Protein AF-A0A9W7ZFC6-F1 (afdb_monomer)

Solvent-accessible surface area (backbone atoms only — not comparable to full-atom values): 12598 Å² total; per-residue (Å²): 132,84,78,80,82,82,65,92,49,64,47,70,58,47,46,54,58,57,51,70,42,88,86,46,75,93,73,66,83,62,53,39,54,51,48,34,51,50,50,53,54,48,54,50,51,57,52,53,50,25,48,50,40,19,51,68,42,72,41,94,59,88,50,72,46,32,45,43,53,42,36,72,71,35,77,93,37,50,93,45,44,84,79,43,63,85,62,73,72,84,72,72,85,51,62,70,67,62,33,52,55,56,44,54,52,52,54,63,62,59,73,69,72,69,82,84,82,84,86,80,83,88,79,88,84,90,82,90,80,83,77,95,82,76,89,82,86,80,81,88,80,85,80,79,88,78,88,82,88,80,84,75,89,79,61,86,87,70,79,80,84,84,83,88,89,82,92,81,86,90,81,88,80,85,87,84,81,85,90,79,89,133

Structure (mmCIF, N/CA/C/O backbone):
data_AF-A0A9W7ZFC6-F1
#
_entry.id   AF-A0A9W7ZFC6-F1
#
loop_
_atom_site.group_PDB
_atom_site.id
_atom_site.type_symbol
_atom_site.label_atom_id
_atom_site.label_alt_id
_atom_site.label_comp_id
_atom_site.label_asym_id
_atom_site.label_entity_id
_atom_site.label_seq_id
_atom_site.pdbx_PDB_ins_code
_atom_site.Cartn_x
_atom_site.Cartn_y
_atom_site.Cartn_z
_atom_site.occupancy
_atom_site.B_iso_or_equiv
_atom_site.auth_seq_id
_atom_site.auth_comp_id
_atom_site.auth_asym_id
_atom_site.auth_atom_id
_atom_site.pdbx_PDB_model_num
ATOM 1 N N . MET A 1 1 ? -31.202 -8.983 12.700 1.00 50.97 1 MET A N 1
ATOM 2 C CA . MET A 1 1 ? -29.794 -8.777 13.117 1.00 50.97 1 MET A CA 1
ATOM 3 C C . MET A 1 1 ? -28.959 -8.418 11.901 1.00 50.97 1 MET A C 1
ATOM 5 O O . MET A 1 1 ? -28.931 -9.200 10.958 1.00 50.97 1 MET A O 1
ATOM 9 N N . ARG A 1 2 ? -28.321 -7.241 11.887 1.00 63.50 2 ARG A N 1
ATOM 10 C CA . ARG A 1 2 ? -27.344 -6.896 10.841 1.00 63.50 2 ARG A CA 1
ATOM 11 C C . ARG A 1 2 ? -26.108 -7.779 11.054 1.00 63.50 2 ARG A C 1
ATOM 13 O O . ARG A 1 2 ? -25.651 -7.913 12.188 1.00 63.50 2 ARG A O 1
ATOM 20 N N . LYS A 1 3 ? -25.627 -8.453 10.007 1.00 68.75 3 LYS A N 1
ATOM 21 C CA . LYS A 1 3 ? -24.399 -9.258 10.092 1.00 68.75 3 LYS A CA 1
ATOM 22 C C . LYS A 1 3 ? -23.233 -8.296 10.336 1.00 68.75 3 LYS A C 1
ATOM 24 O O . LYS A 1 3 ? -23.159 -7.277 9.665 1.00 68.75 3 LYS A O 1
ATOM 29 N N . LYS A 1 4 ? -22.359 -8.598 11.303 1.00 70.19 4 LYS A N 1
ATOM 30 C CA . LYS A 1 4 ? -21.095 -7.864 11.467 1.00 70.19 4 LYS A CA 1
ATOM 31 C C . LYS A 1 4 ? -20.295 -8.033 10.175 1.00 70.19 4 LYS A C 1
ATOM 33 O O . LYS A 1 4 ? -20.027 -9.172 9.782 1.00 70.19 4 LYS A O 1
ATOM 38 N N . ASP A 1 5 ? -19.960 -6.924 9.527 1.00 69.69 5 ASP A N 1
ATOM 39 C CA . ASP A 1 5 ? -19.158 -6.938 8.310 1.00 69.69 5 ASP A CA 1
ATOM 40 C C . ASP A 1 5 ? -17.790 -7.544 8.620 1.00 69.69 5 ASP A C 1
ATOM 42 O O . ASP A 1 5 ? -17.069 -7.102 9.517 1.00 69.69 5 ASP A O 1
ATOM 46 N N . LYS A 1 6 ? -17.458 -8.628 7.916 1.00 81.62 6 LYS A N 1
ATOM 47 C CA . LYS A 1 6 ? -16.171 -9.301 8.073 1.00 81.62 6 LYS A CA 1
ATOM 48 C C . LYS A 1 6 ? -15.134 -8.545 7.253 1.00 81.62 6 LYS A C 1
ATOM 50 O O . LYS A 1 6 ? -15.184 -8.565 6.026 1.00 81.62 6 LYS A O 1
ATOM 55 N N . THR A 1 7 ? -14.192 -7.903 7.930 1.00 90.50 7 THR A N 1
ATOM 56 C CA . THR A 1 7 ? -13.041 -7.257 7.296 1.00 90.50 7 THR A CA 1
ATOM 57 C C . THR A 1 7 ? -11.976 -8.286 6.916 1.00 90.50 7 THR A C 1
ATOM 59 O O . THR A 1 7 ? -11.842 -9.326 7.563 1.00 90.50 7 THR A O 1
ATOM 62 N N . LYS A 1 8 ? -11.202 -8.009 5.857 1.00 92.62 8 LYS A N 1
ATOM 63 C CA . LYS A 1 8 ? -10.085 -8.869 5.422 1.00 92.62 8 LYS A CA 1
ATOM 64 C C . LYS A 1 8 ? -8.896 -8.805 6.379 1.00 92.62 8 LYS A C 1
ATOM 66 O O . LYS A 1 8 ? -8.200 -9.801 6.556 1.00 92.62 8 LYS A O 1
ATOM 71 N N . PHE A 1 9 ? -8.698 -7.653 7.017 1.00 94.12 9 PHE A N 1
ATOM 72 C CA . PHE A 1 9 ? -7.631 -7.427 7.982 1.00 94.12 9 PHE A CA 1
ATOM 73 C C . PHE A 1 9 ? -8.189 -7.360 9.413 1.00 94.12 9 PHE A C 1
ATOM 75 O O . PHE A 1 9 ? -9.299 -6.851 9.618 1.00 94.12 9 PHE A O 1
ATOM 82 N N . PRO A 1 10 ? -7.444 -7.841 10.429 1.00 95.19 10 PRO A N 1
ATOM 83 C CA . PRO A 1 10 ? -7.875 -7.759 11.821 1.00 95.19 10 PRO A CA 1
ATOM 84 C C . PRO A 1 10 ? -7.976 -6.307 12.307 1.00 95.19 10 PRO A C 1
ATOM 86 O O . PRO A 1 10 ? -6.968 -5.614 12.452 1.00 95.19 10 PRO A O 1
ATOM 89 N N . VAL A 1 11 ? -9.192 -5.876 12.648 1.00 94.38 11 VAL A N 1
ATOM 90 C CA . VAL A 1 11 ? -9.503 -4.517 13.138 1.00 94.38 11 VAL A CA 1
ATOM 91 C C . VAL A 1 11 ? -8.617 -4.124 14.328 1.00 94.38 11 VAL A C 1
ATOM 93 O O . VAL A 1 11 ? -8.079 -3.019 14.376 1.00 94.38 11 VAL A O 1
ATOM 96 N N . ALA A 1 12 ? -8.385 -5.052 15.262 1.00 95.50 12 ALA A N 1
ATOM 97 C CA . ALA A 1 12 ? -7.534 -4.813 16.427 1.00 95.50 12 ALA A CA 1
ATOM 98 C C . ALA A 1 12 ? -6.066 -4.532 16.060 1.00 95.50 12 ALA A C 1
ATOM 100 O O . ALA A 1 12 ? -5.401 -3.758 16.746 1.00 95.50 12 ALA A O 1
ATOM 101 N N . ARG A 1 13 ? -5.544 -5.138 14.983 1.00 97.56 13 ARG A N 1
ATOM 102 C CA . ARG A 1 13 ? -4.168 -4.890 14.530 1.00 97.56 13 ARG A CA 1
ATOM 103 C C . ARG A 1 13 ? -4.047 -3.519 13.875 1.00 97.56 13 ARG A C 1
ATOM 105 O O . ARG A 1 13 ? -3.086 -2.821 14.176 1.00 97.56 13 ARG A O 1
ATOM 112 N N . ILE A 1 14 ? -5.036 -3.130 13.067 1.00 97.12 14 ILE A N 1
ATOM 113 C CA . ILE A 1 14 ? -5.116 -1.790 12.467 1.00 97.12 14 ILE A CA 1
ATOM 114 C C . ILE A 1 14 ? -5.142 -0.737 13.573 1.00 97.12 14 ILE A C 1
ATOM 116 O O . ILE A 1 14 ? -4.283 0.136 13.597 1.00 97.12 14 ILE A O 1
ATOM 120 N N . LYS A 1 15 ? -6.046 -0.883 14.551 1.00 96.62 15 LYS A N 1
ATOM 121 C CA . LYS A 1 15 ? -6.135 0.030 15.698 1.00 96.62 15 LYS A CA 1
ATOM 122 C C . LYS A 1 15 ? -4.799 0.169 16.438 1.00 96.62 15 LYS A C 1
ATOM 124 O O . LYS A 1 15 ? -4.405 1.281 16.758 1.00 96.62 15 LYS A O 1
ATOM 129 N N . LYS A 1 16 ? -4.089 -0.941 16.681 1.00 97.00 16 LYS A N 1
ATOM 130 C CA . LYS A 1 16 ? -2.770 -0.915 17.338 1.00 97.00 16 LYS A CA 1
ATOM 131 C C . LYS A 1 16 ? -1.726 -0.130 16.546 1.00 97.00 16 LYS A C 1
ATOM 133 O O . LYS A 1 16 ? -0.947 0.567 17.169 1.00 97.00 16 LYS A O 1
ATOM 138 N N . ILE A 1 17 ? -1.696 -0.266 15.218 1.00 97.50 17 ILE A N 1
ATOM 139 C CA . ILE A 1 17 ? -0.759 0.480 14.362 1.00 97.50 17 ILE A CA 1
ATOM 140 C C . ILE A 1 17 ? -1.132 1.964 14.339 1.00 97.50 17 ILE A C 1
ATOM 142 O O . ILE A 1 17 ? -0.257 2.801 14.496 1.00 97.50 17 ILE A O 1
ATOM 146 N N . MET A 1 18 ? -2.423 2.291 14.228 1.00 97.06 18 MET A N 1
ATOM 147 C CA . MET A 1 18 ? -2.890 3.681 14.282 1.00 97.06 18 MET A CA 1
ATOM 148 C C . MET A 1 18 ? -2.494 4.377 15.590 1.00 97.06 18 MET A C 1
ATOM 150 O O . MET A 1 18 ? -2.105 5.530 15.565 1.00 97.06 18 MET A O 1
ATOM 154 N N . GLN A 1 19 ? -2.579 3.676 16.723 1.00 96.25 19 GLN A N 1
ATOM 155 C CA . GLN A 1 19 ? -2.212 4.206 18.043 1.00 96.25 19 GLN A CA 1
ATOM 156 C C . GLN A 1 19 ? -0.708 4.113 18.356 1.00 96.25 19 GLN A C 1
ATOM 158 O O . GLN A 1 19 ? -0.316 4.354 19.494 1.00 96.25 19 GLN A O 1
ATOM 163 N N . MET A 1 20 ? 0.136 3.715 17.393 1.00 96.56 20 MET A N 1
ATOM 164 C CA . MET A 1 20 ? 1.585 3.930 17.521 1.00 96.56 20 MET A CA 1
ATOM 165 C C . MET A 1 20 ? 1.939 5.413 17.386 1.00 96.56 20 MET A C 1
ATOM 167 O O . MET A 1 20 ? 3.003 5.817 17.839 1.00 96.56 20 MET A O 1
ATOM 171 N N . ASP A 1 21 ? 1.056 6.190 16.765 1.00 96.50 21 ASP A N 1
ATOM 172 C CA . ASP A 1 21 ? 1.126 7.640 16.725 1.00 96.50 21 ASP A CA 1
ATOM 173 C C . ASP A 1 21 ? 0.568 8.222 18.036 1.00 96.50 21 ASP A C 1
ATOM 175 O O . ASP A 1 21 ? -0.572 7.940 18.420 1.00 96.50 21 ASP A O 1
ATOM 179 N N . GLU A 1 22 ? 1.392 9.011 18.732 1.00 95.94 22 GLU A N 1
ATOM 180 C CA . GLU A 1 22 ? 1.067 9.608 20.032 1.00 95.94 22 GLU A CA 1
ATOM 181 C C . GLU A 1 22 ? -0.084 10.618 19.942 1.00 95.94 22 GLU A C 1
ATOM 183 O O . GLU A 1 22 ? -0.816 10.812 20.916 1.00 95.94 22 GLU A O 1
ATOM 188 N N . GLU A 1 23 ? -0.299 11.220 18.770 1.00 95.12 23 GLU A N 1
ATOM 189 C CA . GLU A 1 23 ? -1.379 12.181 18.546 1.00 95.12 23 GLU A CA 1
ATOM 190 C C . GLU A 1 23 ? -2.744 11.489 18.358 1.00 95.12 23 GLU A C 1
ATOM 192 O O . GLU A 1 23 ? -3.805 12.120 18.430 1.00 95.12 23 GLU A O 1
ATOM 197 N N . VAL A 1 24 ? -2.756 10.163 18.175 1.00 93.31 24 VAL A N 1
ATOM 198 C CA . VAL A 1 24 ? -3.972 9.383 17.926 1.00 93.31 24 VAL A CA 1
ATOM 199 C C . VAL A 1 24 ? -4.584 8.872 19.236 1.00 93.31 24 VAL A C 1
ATOM 201 O O . VAL A 1 24 ? -4.252 7.810 19.765 1.00 93.31 24 VAL A O 1
ATOM 204 N N . GLY A 1 25 ? -5.573 9.617 19.738 1.00 91.00 25 GLY A N 1
ATOM 205 C CA . GLY A 1 25 ? -6.344 9.279 20.939 1.00 91.00 25 GLY A CA 1
ATOM 206 C C . GLY A 1 25 ? -7.479 8.257 20.727 1.00 91.00 25 GLY A C 1
ATOM 207 O O . GLY A 1 25 ? -7.315 7.163 20.177 1.00 91.00 25 GLY A O 1
ATOM 208 N N . LYS A 1 26 ? -8.678 8.584 21.229 1.00 93.56 26 LYS A N 1
ATOM 209 C CA . LYS A 1 26 ? -9.882 7.756 21.038 1.00 93.56 26 LYS A CA 1
ATOM 210 C C . LYS A 1 26 ? -10.406 7.934 19.612 1.00 93.56 26 LYS A C 1
ATOM 212 O O . LYS A 1 26 ? -10.502 9.051 19.123 1.00 93.56 26 LYS A O 1
ATOM 217 N N . MET A 1 27 ? -10.806 6.837 18.976 1.00 94.00 27 MET A N 1
ATOM 218 C CA . MET A 1 27 ? -11.324 6.832 17.604 1.00 94.00 27 MET A CA 1
ATOM 219 C C . 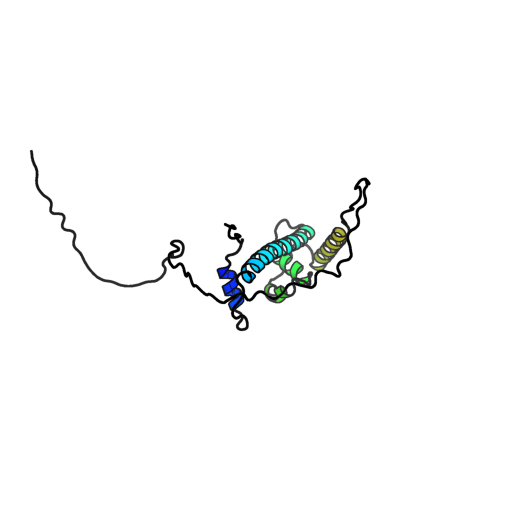MET A 1 27 ? -12.680 6.132 17.517 1.00 94.00 27 MET A C 1
ATOM 221 O O . MET A 1 27 ? -13.011 5.284 18.352 1.00 94.00 27 MET A O 1
ATOM 225 N N . ALA A 1 28 ? -13.454 6.473 16.486 1.00 95.56 28 ALA A N 1
ATOM 226 C CA . ALA A 1 28 ? -14.717 5.812 16.192 1.00 95.56 28 ALA A CA 1
ATOM 227 C C . ALA A 1 28 ? -14.491 4.344 15.794 1.00 95.56 28 ALA A C 1
ATOM 229 O O . ALA A 1 28 ? -13.512 4.001 15.133 1.00 95.56 28 ALA A O 1
ATOM 230 N N . GLN A 1 29 ? -15.435 3.467 16.147 1.00 91.50 29 GLN A N 1
ATOM 231 C CA . GLN A 1 29 ? -15.341 2.031 15.835 1.00 91.50 29 GLN A CA 1
ATOM 232 C C . GLN A 1 29 ? -15.363 1.743 14.326 1.00 91.50 29 GLN A C 1
ATOM 234 O O . GLN A 1 29 ? -14.819 0.736 13.880 1.00 91.50 29 GLN A O 1
ATOM 239 N N . ALA A 1 30 ? -15.966 2.634 13.533 1.00 94.38 30 ALA A N 1
ATOM 240 C CA . ALA A 1 30 ? -16.011 2.511 12.079 1.00 94.38 30 ALA A CA 1
ATOM 241 C C . ALA A 1 30 ? -14.651 2.786 11.410 1.00 94.38 30 ALA A C 1
ATOM 243 O O . ALA A 1 30 ? -14.375 2.235 10.347 1.00 94.38 30 ALA A O 1
ATOM 244 N N . THR A 1 31 ? -13.781 3.596 12.023 1.00 96.00 31 THR A N 1
ATOM 245 C CA . THR A 1 31 ? -12.540 4.063 11.385 1.00 96.00 31 THR A CA 1
ATOM 246 C C . THR A 1 31 ? -11.596 2.914 11.007 1.00 96.00 31 THR A C 1
ATOM 248 O O . THR A 1 31 ? -11.215 2.832 9.838 1.00 96.00 31 THR A O 1
ATOM 251 N N . PRO A 1 32 ? -11.268 1.952 11.895 1.00 95.19 32 PRO A N 1
ATOM 252 C CA . PRO A 1 32 ? -10.367 0.862 11.519 1.00 95.19 32 PRO A CA 1
ATOM 253 C C . PRO A 1 32 ? -11.008 -0.127 10.527 1.00 95.19 32 PRO A C 1
ATOM 255 O O . PRO A 1 32 ? -10.299 -0.792 9.774 1.00 95.19 32 PRO A O 1
ATOM 258 N N . VAL A 1 33 ? -12.344 -0.213 10.492 1.00 94.94 33 VAL A N 1
ATOM 259 C CA . VAL A 1 33 ? -13.086 -1.024 9.510 1.00 94.94 33 VAL A CA 1
ATOM 260 C C . VAL A 1 33 ? -12.951 -0.425 8.109 1.00 94.94 33 VAL A C 1
ATOM 262 O O . VAL A 1 33 ? -12.650 -1.154 7.165 1.00 94.94 33 VAL A O 1
ATOM 265 N N . LEU A 1 34 ? -13.100 0.897 7.977 1.00 95.81 34 LEU A N 1
ATOM 266 C CA . LEU A 1 34 ? -12.909 1.601 6.706 1.00 95.81 34 LEU A CA 1
ATOM 267 C C . LEU A 1 34 ? -11.466 1.490 6.214 1.00 95.81 34 LEU A C 1
ATOM 269 O O . LEU A 1 34 ? -11.248 1.139 5.058 1.00 95.81 34 LEU A O 1
ATOM 273 N N . ILE A 1 35 ? -10.487 1.674 7.103 1.00 96.38 35 ILE A N 1
ATOM 274 C CA . ILE A 1 35 ? -9.069 1.503 6.761 1.00 96.38 35 ILE A CA 1
ATOM 275 C C . ILE A 1 35 ? -8.798 0.082 6.262 1.00 96.38 35 ILE A C 1
ATOM 277 O O . ILE A 1 35 ? -8.074 -0.088 5.286 1.00 96.38 35 ILE A O 1
ATOM 281 N N . SER A 1 36 ? -9.423 -0.947 6.849 1.00 96.56 36 SER A N 1
ATOM 282 C CA . SER A 1 36 ? -9.296 -2.310 6.319 1.00 96.56 36 SER A CA 1
ATOM 283 C C . SER A 1 36 ? -9.755 -2.417 4.867 1.00 96.56 36 SER A C 1
ATOM 285 O O . SER A 1 36 ? -9.189 -3.229 4.134 1.00 96.56 36 SER A O 1
ATOM 287 N N . LYS A 1 37 ? -10.794 -1.681 4.460 1.00 95.50 37 LYS A N 1
ATOM 288 C CA . LYS A 1 37 ? -11.271 -1.712 3.077 1.00 95.50 37 LYS A CA 1
ATOM 289 C C . LYS A 1 37 ? -10.350 -0.914 2.159 1.00 95.50 37 LYS A C 1
ATOM 291 O O . LYS A 1 37 ? -10.026 -1.394 1.078 1.00 95.50 37 LYS A O 1
ATOM 296 N N . SER A 1 38 ? -9.875 0.244 2.609 1.00 96.25 38 SER A N 1
ATOM 297 C CA . SER A 1 38 ? -8.892 1.040 1.871 1.00 96.25 38 SER A CA 1
ATOM 298 C C . SER A 1 38 ? -7.597 0.266 1.638 1.00 96.25 38 SER A C 1
ATOM 300 O O . SER A 1 38 ? -7.074 0.299 0.534 1.00 96.25 38 SER A O 1
ATOM 302 N N . LEU A 1 39 ? -7.118 -0.497 2.627 1.00 97.06 39 LEU A N 1
ATOM 303 C CA . LEU A 1 39 ? -5.933 -1.350 2.482 1.00 97.06 39 LEU A CA 1
ATOM 304 C C . LEU A 1 39 ? -6.118 -2.450 1.432 1.00 97.06 39 LEU A C 1
ATOM 306 O O . LEU A 1 39 ? -5.166 -2.784 0.737 1.00 97.06 39 LEU A O 1
ATOM 310 N N . GLU A 1 40 ? -7.324 -3.005 1.294 1.00 94.81 40 GLU A N 1
ATOM 311 C CA . GLU A 1 40 ? -7.618 -3.992 0.248 1.00 94.81 40 GLU A CA 1
ATOM 312 C C . GLU A 1 40 ? -7.488 -3.365 -1.145 1.00 94.81 40 GLU A C 1
ATOM 314 O O . GLU A 1 40 ? -6.790 -3.911 -1.996 1.00 94.81 40 GLU A O 1
ATOM 319 N N . LEU A 1 41 ? -8.104 -2.196 -1.347 1.00 96.06 41 LEU A N 1
ATOM 320 C CA . LEU A 1 41 ? -8.034 -1.468 -2.617 1.00 96.06 41 LEU A CA 1
ATOM 321 C C . LEU A 1 41 ? -6.612 -0.969 -2.906 1.00 96.06 41 LEU A C 1
ATOM 323 O O . LEU A 1 41 ? -6.145 -1.054 -4.037 1.00 96.06 41 LEU A O 1
ATOM 327 N N . PHE A 1 42 ? -5.903 -0.507 -1.877 1.00 96.56 42 PHE A N 1
ATOM 328 C CA . PHE A 1 42 ? -4.521 -0.058 -1.987 1.00 96.56 42 PHE A CA 1
ATOM 329 C C . PHE A 1 42 ? -3.586 -1.197 -2.408 1.00 96.56 42 PHE A C 1
ATOM 331 O O . PHE A 1 42 ? -2.823 -1.033 -3.356 1.00 96.56 42 PHE A O 1
ATOM 338 N N . MET A 1 43 ? -3.673 -2.365 -1.754 1.00 96.69 43 MET A N 1
ATOM 339 C CA . MET A 1 43 ? -2.859 -3.527 -2.125 1.00 96.69 43 MET A CA 1
ATOM 340 C C . MET A 1 43 ? -3.152 -4.000 -3.549 1.00 96.69 43 MET A C 1
ATOM 342 O O . MET A 1 43 ? -2.223 -4.388 -4.246 1.00 96.69 43 MET A O 1
ATOM 346 N N . GLN A 1 44 ? -4.413 -3.962 -3.989 1.00 95.88 44 GLN A N 1
ATOM 347 C CA . GLN A 1 44 ? -4.765 -4.274 -5.377 1.00 95.88 44 GLN A CA 1
ATOM 348 C C . GLN A 1 44 ? -4.103 -3.291 -6.347 1.00 95.88 44 GLN A C 1
ATOM 350 O O . GLN A 1 44 ? -3.346 -3.723 -7.209 1.00 95.88 44 GLN A O 1
ATOM 355 N N . SER A 1 45 ? -4.301 -1.985 -6.139 1.00 95.69 45 SER A N 1
ATOM 356 C CA . SER A 1 45 ? -3.755 -0.933 -7.005 1.00 95.69 45 SER A CA 1
ATOM 357 C C . SER A 1 45 ? -2.238 -1.032 -7.157 1.00 95.69 45 SER A C 1
ATOM 359 O O . SER A 1 45 ? -1.745 -1.114 -8.278 1.00 95.69 45 SER A O 1
ATOM 361 N N . ILE A 1 46 ? -1.495 -1.085 -6.046 1.00 95.44 46 ILE A N 1
ATOM 362 C CA . ILE A 1 46 ? -0.029 -1.079 -6.120 1.00 95.44 46 ILE A CA 1
ATOM 363 C C . ILE A 1 46 ? 0.510 -2.361 -6.760 1.00 95.44 46 ILE A C 1
ATOM 365 O O . ILE A 1 46 ? 1.473 -2.317 -7.519 1.00 95.44 46 ILE A O 1
ATOM 369 N N . ILE A 1 47 ? -0.108 -3.518 -6.501 1.00 95.38 47 ILE A N 1
ATOM 370 C CA . ILE A 1 47 ? 0.320 -4.778 -7.118 1.00 95.38 47 ILE A CA 1
ATOM 371 C C . ILE A 1 47 ? 0.034 -4.760 -8.620 1.00 95.38 47 ILE A C 1
ATOM 373 O O . ILE A 1 47 ? 0.883 -5.209 -9.393 1.00 95.38 47 ILE A O 1
ATOM 377 N N . ASP A 1 48 ? -1.121 -4.243 -9.037 1.00 95.06 48 ASP A N 1
ATOM 378 C CA . ASP A 1 48 ? -1.484 -4.138 -10.448 1.00 95.06 48 ASP A CA 1
ATOM 379 C C . ASP A 1 48 ? -0.505 -3.232 -11.200 1.00 95.06 48 ASP A C 1
ATOM 381 O O . ASP A 1 48 ? 0.011 -3.634 -12.248 1.00 95.06 48 ASP A O 1
ATOM 385 N N . ASP A 1 49 ? -0.161 -2.074 -10.636 1.00 93.56 49 ASP A N 1
ATOM 386 C CA . ASP A 1 49 ? 0.797 -1.150 -11.242 1.00 93.56 49 ASP A CA 1
ATOM 387 C C . ASP A 1 49 ? 2.199 -1.762 -11.316 1.00 93.56 49 ASP A C 1
ATOM 389 O O . ASP A 1 49 ? 2.797 -1.826 -12.392 1.00 93.56 49 ASP A O 1
ATOM 393 N N . VAL A 1 50 ? 2.697 -2.365 -10.234 1.00 93.62 50 VAL A N 1
ATOM 394 C CA . VAL A 1 50 ? 3.989 -3.074 -10.249 1.00 93.62 50 VAL A CA 1
ATOM 395 C C . VAL A 1 50 ? 4.000 -4.215 -11.273 1.00 93.62 50 VAL A C 1
ATOM 397 O O . VAL A 1 50 ? 5.009 -4.448 -11.947 1.00 93.62 50 VAL A O 1
ATOM 400 N N . CYS A 1 51 ? 2.875 -4.911 -11.455 1.00 93.44 51 CYS A N 1
ATOM 401 C CA . CYS A 1 51 ? 2.736 -5.920 -12.499 1.00 93.44 51 CYS A CA 1
ATOM 402 C C . CYS A 1 51 ? 2.806 -5.315 -13.909 1.00 93.44 51 CYS A C 1
ATOM 404 O O . CYS A 1 51 ? 3.385 -5.951 -14.793 1.00 93.44 51 CYS A O 1
ATOM 406 N N . LYS A 1 52 ? 2.264 -4.110 -14.148 1.00 91.81 52 LYS A N 1
ATOM 407 C CA . LYS A 1 52 ? 2.445 -3.394 -15.427 1.00 91.81 52 LYS A CA 1
ATOM 408 C C . LYS A 1 52 ? 3.930 -3.129 -15.683 1.00 91.81 52 LYS A C 1
ATOM 410 O O . LYS A 1 52 ? 4.419 -3.482 -16.756 1.00 91.81 52 LYS A O 1
ATOM 415 N N . HIS A 1 53 ? 4.660 -2.619 -14.686 1.00 89.56 53 HIS A N 1
ATOM 416 C CA . HIS A 1 53 ? 6.108 -2.391 -14.794 1.00 89.56 53 HIS A CA 1
ATOM 417 C C . HIS A 1 53 ? 6.871 -3.683 -15.126 1.00 89.56 53 HIS A C 1
ATOM 419 O O . HIS A 1 53 ? 7.696 -3.691 -16.040 1.00 89.56 53 HIS A O 1
ATOM 425 N N . ALA A 1 54 ? 6.556 -4.798 -14.458 1.00 90.25 54 ALA A N 1
ATOM 426 C CA . ALA A 1 54 ? 7.183 -6.092 -14.738 1.00 90.25 54 ALA A CA 1
ATOM 427 C C . ALA A 1 54 ? 6.913 -6.582 -16.174 1.00 90.25 54 ALA A C 1
ATOM 429 O O . ALA A 1 54 ? 7.827 -7.016 -16.878 1.00 90.25 54 ALA A O 1
ATOM 430 N N . ARG A 1 55 ? 5.661 -6.467 -16.643 1.00 89.31 55 ARG A N 1
ATOM 431 C CA . ARG A 1 55 ? 5.248 -6.882 -17.997 1.00 89.31 55 ARG A CA 1
ATOM 432 C C . ARG A 1 55 ? 5.952 -6.077 -19.085 1.00 89.31 55 ARG A C 1
ATOM 434 O O . ARG A 1 55 ? 6.373 -6.652 -20.087 1.00 89.31 55 ARG A O 1
ATOM 441 N N . VAL A 1 56 ? 6.094 -4.770 -18.881 1.00 87.12 56 VAL A N 1
ATOM 442 C CA . VAL A 1 56 ? 6.775 -3.856 -19.808 1.00 87.12 56 VAL A CA 1
ATOM 443 C C . VAL A 1 56 ? 8.264 -4.177 -19.941 1.00 87.12 56 VAL A C 1
ATOM 445 O O . VAL A 1 56 ? 8.807 -4.078 -21.041 1.00 87.12 56 VAL A O 1
ATOM 448 N N . CYS A 1 57 ? 8.907 -4.614 -18.856 1.00 82.75 57 CYS A N 1
ATOM 449 C CA . CYS A 1 57 ? 10.286 -5.100 -18.884 1.00 82.75 57 CYS A CA 1
ATOM 450 C C . CYS A 1 57 ? 10.386 -6.580 -19.336 1.00 82.75 57 CYS A C 1
ATOM 452 O O . CYS A 1 57 ? 11.424 -7.211 -19.168 1.00 82.75 57 CYS A O 1
ATOM 454 N N . ASN A 1 58 ? 9.313 -7.156 -19.903 1.00 84.75 58 ASN A N 1
ATOM 455 C CA . ASN A 1 58 ? 9.225 -8.549 -20.361 1.00 84.75 58 ASN A CA 1
ATOM 456 C C . ASN A 1 58 ? 9.512 -9.605 -19.274 1.00 84.75 58 ASN A C 1
ATOM 458 O O . ASN A 1 58 ? 9.801 -10.765 -19.589 1.00 84.75 58 ASN A O 1
ATOM 462 N N . SER A 1 59 ? 9.370 -9.240 -18.000 1.00 85.50 59 SER A N 1
ATOM 463 C CA . SER A 1 59 ? 9.587 -10.145 -16.880 1.00 85.50 59 SER A CA 1
ATOM 464 C C . SER A 1 59 ? 8.315 -10.918 -16.538 1.00 85.50 59 SER A C 1
ATOM 466 O O . SER A 1 59 ? 7.204 -10.387 -16.506 1.00 85.50 59 SER A O 1
ATOM 468 N N . ARG A 1 60 ? 8.470 -12.219 -16.269 1.00 87.06 60 ARG A N 1
ATOM 469 C CA . ARG A 1 60 ? 7.379 -13.091 -15.789 1.00 87.06 60 ARG A CA 1
ATOM 470 C C . ARG A 1 60 ? 7.270 -13.104 -14.264 1.00 87.06 60 ARG A C 1
ATOM 472 O O . ARG A 1 60 ? 6.363 -13.741 -13.733 1.00 87.06 60 ARG A O 1
ATOM 479 N N . LYS A 1 61 ? 8.218 -12.476 -13.563 1.00 89.88 61 LYS A N 1
ATOM 480 C CA . LYS A 1 61 ? 8.309 -12.463 -12.102 1.00 89.88 61 LYS A CA 1
ATOM 481 C C . LYS A 1 61 ? 8.340 -11.023 -11.618 1.00 89.88 61 LYS A C 1
ATOM 483 O O . LYS A 1 61 ? 9.088 -10.213 -12.144 1.00 89.88 61 LYS A O 1
ATOM 488 N N . VAL A 1 62 ? 7.564 -10.726 -10.582 1.00 91.00 62 VAL A N 1
ATOM 489 C CA . VAL A 1 62 ? 7.672 -9.437 -9.900 1.00 91.00 62 VAL A CA 1
ATOM 490 C C . VAL A 1 62 ? 8.905 -9.462 -8.998 1.00 91.00 62 VAL A C 1
ATOM 492 O O . VAL A 1 62 ? 9.038 -10.349 -8.155 1.00 91.00 62 VAL A O 1
ATOM 495 N N . THR A 1 63 ? 9.803 -8.504 -9.198 1.00 90.69 63 THR A N 1
ATOM 496 C CA . THR A 1 63 ? 11.028 -8.297 -8.419 1.00 90.69 63 THR A CA 1
ATOM 497 C C . THR A 1 63 ? 10.950 -6.975 -7.654 1.00 90.69 63 THR A C 1
ATOM 499 O O . THR A 1 63 ? 10.118 -6.110 -7.945 1.00 90.69 63 THR A O 1
ATOM 502 N N . THR A 1 64 ? 11.830 -6.803 -6.670 1.00 90.75 64 THR A N 1
ATOM 503 C CA . THR A 1 64 ? 11.973 -5.564 -5.887 1.00 90.75 64 THR A CA 1
ATOM 504 C C . THR A 1 64 ? 12.334 -4.362 -6.759 1.00 90.75 64 THR A C 1
ATOM 506 O O . THR A 1 64 ? 11.861 -3.260 -6.490 1.00 90.75 64 THR A O 1
ATOM 509 N N . THR A 1 65 ? 13.079 -4.576 -7.847 1.00 90.00 65 THR A N 1
ATOM 510 C CA . THR A 1 65 ? 13.370 -3.551 -8.858 1.00 90.00 65 THR A CA 1
ATOM 511 C C . THR A 1 65 ? 12.094 -2.950 -9.456 1.00 90.00 65 THR A C 1
ATOM 513 O O . THR A 1 65 ? 11.976 -1.730 -9.555 1.00 90.00 65 THR A O 1
ATOM 516 N N . HIS A 1 66 ? 11.118 -3.776 -9.854 1.00 90.94 66 HIS A N 1
ATOM 517 C CA . HIS A 1 66 ? 9.872 -3.269 -10.446 1.00 90.94 66 HIS A CA 1
ATOM 518 C C . HIS A 1 66 ? 9.050 -2.464 -9.440 1.00 90.94 66 HIS A C 1
ATOM 520 O O . HIS A 1 66 ? 8.463 -1.448 -9.805 1.00 90.94 66 HIS A O 1
ATOM 526 N N . LEU A 1 67 ? 9.046 -2.897 -8.176 1.00 92.25 67 LEU A N 1
ATOM 527 C CA . LEU A 1 67 ? 8.386 -2.184 -7.088 1.00 92.25 67 LEU A CA 1
ATOM 528 C C . LEU A 1 67 ? 9.005 -0.800 -6.866 1.00 92.25 67 LEU A C 1
ATOM 530 O O . LEU A 1 67 ? 8.276 0.186 -6.822 1.00 92.25 67 LEU A O 1
ATOM 534 N N . LYS A 1 68 ? 10.339 -0.724 -6.783 1.00 92.12 68 LYS A N 1
ATOM 535 C CA . LYS A 1 68 ? 11.057 0.543 -6.600 1.00 92.12 68 LYS A CA 1
ATOM 536 C C . LYS A 1 68 ? 10.751 1.530 -7.728 1.00 92.12 68 LYS A C 1
ATOM 538 O O . LYS A 1 68 ? 10.334 2.648 -7.455 1.00 92.12 68 LYS A O 1
ATOM 543 N N . ARG A 1 69 ? 10.838 1.084 -8.986 1.00 90.00 69 ARG A N 1
ATOM 544 C CA . ARG A 1 69 ? 10.530 1.928 -10.155 1.00 90.00 69 ARG A CA 1
ATOM 545 C C . ARG A 1 69 ? 9.085 2.428 -10.159 1.00 90.00 69 ARG A C 1
ATOM 547 O O . ARG A 1 69 ? 8.858 3.578 -10.503 1.00 90.00 69 ARG A O 1
ATOM 554 N N . CYS A 1 70 ? 8.133 1.579 -9.772 1.00 92.38 70 CYS A N 1
ATOM 555 C CA . CYS A 1 70 ? 6.720 1.949 -9.683 1.00 92.38 70 CYS A CA 1
ATOM 556 C C . CYS A 1 70 ? 6.470 3.037 -8.627 1.00 92.38 70 CYS A C 1
ATOM 558 O O . CYS A 1 70 ? 5.755 4.003 -8.876 1.00 92.38 70 CYS A O 1
ATOM 560 N N . ILE A 1 71 ? 7.101 2.910 -7.457 1.00 93.50 71 ILE A N 1
ATOM 561 C CA . ILE A 1 71 ? 6.997 3.904 -6.380 1.00 93.50 71 ILE A CA 1
ATOM 562 C C . ILE A 1 71 ? 7.670 5.224 -6.775 1.00 93.50 71 ILE A C 1
ATOM 564 O O . ILE A 1 71 ? 7.175 6.298 -6.448 1.00 93.50 71 ILE A O 1
ATOM 568 N N . GLU A 1 72 ? 8.789 5.169 -7.496 1.00 90.69 72 GLU A N 1
ATOM 569 C CA . GLU A 1 72 ? 9.485 6.367 -7.969 1.00 90.69 72 GLU A CA 1
ATOM 570 C C . GLU A 1 72 ? 8.701 7.106 -9.063 1.00 90.69 72 GLU A C 1
ATOM 572 O O . GLU A 1 72 ? 8.707 8.339 -9.066 1.00 90.69 72 GLU A O 1
ATOM 577 N N . SER A 1 73 ? 8.008 6.378 -9.949 1.00 89.38 73 SER A N 1
ATOM 578 C CA . SER A 1 73 ? 7.246 6.957 -11.062 1.00 89.38 73 SER A CA 1
ATOM 579 C C . SER A 1 73 ? 5.882 7.521 -10.674 1.00 89.38 73 SER A C 1
ATOM 581 O O . SER A 1 73 ? 5.390 8.417 -11.356 1.00 89.38 73 SER A O 1
ATOM 583 N N . THR A 1 74 ? 5.254 6.997 -9.621 1.00 90.94 74 THR A N 1
ATOM 584 C CA . THR A 1 74 ? 3.865 7.323 -9.282 1.00 90.94 74 THR A CA 1
ATOM 585 C C . THR A 1 74 ? 3.794 8.215 -8.044 1.00 90.94 74 THR A C 1
ATOM 587 O O . THR A 1 74 ? 4.067 7.774 -6.930 1.00 90.94 74 THR A O 1
ATOM 590 N N . GLU A 1 75 ? 3.352 9.463 -8.217 1.00 91.81 75 GLU A N 1
ATOM 591 C CA . GLU A 1 75 ? 3.307 10.468 -7.140 1.00 91.81 75 GLU A CA 1
ATOM 592 C C . GLU A 1 75 ? 2.462 10.040 -5.929 1.00 91.81 75 GLU A C 1
ATOM 594 O O . GLU A 1 75 ? 2.806 10.341 -4.789 1.00 91.81 75 GLU A O 1
ATOM 599 N N . CYS A 1 76 ? 1.376 9.288 -6.137 1.00 92.75 76 CYS A N 1
ATOM 600 C CA . CYS A 1 76 ? 0.520 8.842 -5.034 1.00 92.75 76 CYS A CA 1
ATOM 601 C C . CYS A 1 76 ? 1.187 7.804 -4.109 1.00 92.75 76 CYS A C 1
ATOM 603 O O . CYS A 1 76 ? 0.663 7.535 -3.027 1.00 92.75 76 CYS A O 1
ATOM 605 N N . TYR A 1 77 ? 2.339 7.249 -4.501 1.00 95.50 77 TYR A N 1
ATOM 606 C CA . TYR A 1 77 ? 3.139 6.317 -3.703 1.00 95.50 77 TYR A CA 1
ATOM 607 C C . TYR A 1 77 ? 4.368 6.966 -3.055 1.00 95.50 77 TYR A C 1
ATOM 609 O O . TYR A 1 77 ? 5.168 6.255 -2.452 1.00 95.50 77 TYR A O 1
ATOM 617 N N . ASP A 1 78 ? 4.505 8.296 -3.106 1.00 94.69 78 ASP A N 1
ATOM 618 C CA . ASP A 1 78 ? 5.664 9.030 -2.568 1.00 94.69 78 ASP A CA 1
ATOM 619 C C . ASP A 1 78 ? 5.966 8.694 -1.094 1.00 94.69 78 ASP A C 1
ATOM 621 O O . ASP A 1 78 ? 7.121 8.532 -0.708 1.00 94.69 78 ASP A O 1
ATOM 625 N N . PHE A 1 79 ? 4.930 8.428 -0.292 1.00 96.00 79 PHE A N 1
ATOM 626 C CA . PHE A 1 79 ? 5.058 8.010 1.111 1.00 96.00 79 PHE A CA 1
ATOM 627 C C . PHE A 1 79 ? 5.818 6.685 1.326 1.00 96.00 79 PHE A C 1
ATOM 629 O O . PHE A 1 79 ? 6.145 6.339 2.461 1.00 96.00 79 PHE A O 1
ATOM 636 N N . LEU A 1 80 ? 6.074 5.915 0.264 1.00 95.50 80 LEU A N 1
ATOM 637 C CA . LEU A 1 80 ? 6.846 4.674 0.305 1.00 95.50 80 LEU A CA 1
ATOM 638 C C . LEU A 1 80 ? 8.303 4.840 -0.135 1.00 95.50 80 LEU A C 1
ATOM 640 O O . LEU A 1 80 ? 9.057 3.875 -0.001 1.00 95.50 80 LEU A O 1
ATOM 644 N N . ARG A 1 81 ? 8.723 6.010 -0.639 1.00 93.38 81 ARG A N 1
ATOM 645 C CA . ARG A 1 81 ? 10.078 6.206 -1.188 1.00 93.38 81 ARG 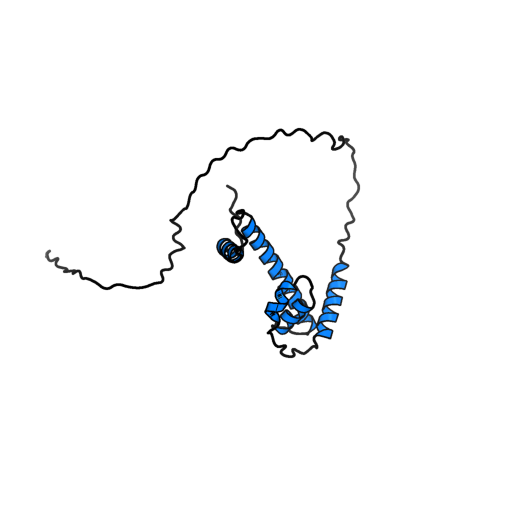A CA 1
ATOM 646 C C . ARG A 1 81 ? 11.170 5.871 -0.181 1.00 93.38 81 ARG A C 1
ATOM 648 O O . ARG A 1 81 ? 12.000 5.008 -0.458 1.00 93.38 81 ARG A O 1
ATOM 655 N N . ASP A 1 82 ? 11.065 6.407 1.030 1.00 94.31 82 ASP A N 1
ATOM 656 C CA . ASP A 1 82 ? 12.018 6.138 2.114 1.00 94.31 82 ASP A CA 1
ATOM 657 C C . ASP A 1 82 ? 12.108 4.643 2.467 1.00 94.31 82 ASP A C 1
ATOM 659 O O . ASP A 1 82 ? 13.155 4.140 2.875 1.00 94.31 82 ASP A O 1
ATOM 663 N N . THR A 1 83 ? 11.012 3.899 2.284 1.00 94.44 83 THR A N 1
ATOM 664 C CA . THR A 1 83 ? 10.979 2.454 2.554 1.00 94.44 83 THR A CA 1
ATOM 665 C C . THR A 1 83 ? 11.741 1.659 1.490 1.00 94.44 83 THR A C 1
ATOM 667 O O . THR A 1 83 ? 12.319 0.616 1.803 1.00 94.44 83 THR A O 1
ATOM 670 N N . VAL A 1 84 ? 11.764 2.128 0.238 1.00 91.94 84 VAL A N 1
ATOM 671 C CA . VAL A 1 84 ? 12.386 1.419 -0.897 1.00 91.94 84 VAL A CA 1
ATOM 672 C C . VAL A 1 84 ? 13.747 1.969 -1.321 1.00 91.94 84 VAL A C 1
ATOM 674 O O . VAL A 1 84 ? 14.431 1.325 -2.118 1.00 91.94 84 VAL A O 1
ATOM 677 N N . GLU A 1 85 ? 14.180 3.094 -0.752 1.00 90.12 85 GLU A N 1
ATOM 678 C CA . GLU A 1 85 ? 15.480 3.740 -0.990 1.00 90.12 85 GLU A CA 1
ATOM 679 C C . GLU A 1 85 ? 16.638 2.724 -0.972 1.00 90.12 85 GLU A C 1
ATOM 681 O O . GLU A 1 85 ? 17.418 2.632 -1.921 1.00 90.12 85 GLU A O 1
ATOM 686 N N . SER A 1 86 ? 16.677 1.879 0.065 1.00 88.44 86 SER A N 1
ATOM 687 C CA . SER A 1 86 ? 17.745 0.895 0.309 1.00 88.44 86 SER A CA 1
ATOM 688 C C . SER A 1 86 ? 17.797 -0.286 -0.672 1.00 88.44 86 SER A C 1
ATOM 690 O O . SER A 1 86 ? 18.750 -1.067 -0.634 1.00 88.44 86 SER A O 1
ATOM 692 N N . LEU A 1 87 ? 16.795 -0.448 -1.543 1.00 86.44 87 LEU A N 1
ATOM 693 C CA . LEU A 1 87 ? 16.747 -1.561 -2.487 1.00 86.44 87 LEU A CA 1
ATOM 694 C C . LEU A 1 87 ? 17.714 -1.324 -3.656 1.00 86.44 87 LEU A C 1
ATOM 696 O O . LEU A 1 87 ? 17.687 -0.278 -4.315 1.00 86.44 87 LEU A O 1
ATOM 700 N N . VAL A 1 88 ? 18.551 -2.326 -3.922 1.00 80.75 88 VAL A N 1
ATOM 701 C CA . VAL A 1 88 ? 19.476 -2.354 -5.061 1.00 80.75 88 VAL A CA 1
ATOM 702 C C . VAL A 1 88 ? 18.716 -2.796 -6.312 1.00 80.75 88 VAL A C 1
ATOM 704 O O . VAL A 1 88 ? 17.875 -3.692 -6.244 1.00 80.75 88 VAL A O 1
ATOM 707 N N . ASP A 1 89 ? 18.994 -2.154 -7.447 1.00 73.88 89 ASP A N 1
ATOM 708 C CA . ASP A 1 89 ? 18.457 -2.581 -8.738 1.00 73.88 89 ASP A CA 1
ATOM 709 C C . ASP A 1 89 ? 19.304 -3.740 -9.288 1.00 73.88 89 ASP A C 1
ATOM 711 O O . ASP A 1 89 ? 20.474 -3.554 -9.621 1.00 73.88 89 ASP A O 1
ATOM 715 N N . ASP A 1 90 ? 18.713 -4.933 -9.393 1.00 67.00 90 ASP A N 1
ATOM 716 C CA . ASP A 1 90 ? 19.389 -6.145 -9.880 1.00 67.00 90 ASP A CA 1
ATOM 717 C C . ASP A 1 90 ? 19.562 -6.201 -11.416 1.00 67.00 90 ASP A C 1
ATOM 719 O O . ASP A 1 90 ? 19.956 -7.229 -11.966 1.00 67.00 90 ASP A O 1
ATOM 723 N N . GLY A 1 91 ? 19.310 -5.107 -12.146 1.00 63.03 91 GLY A N 1
ATOM 724 C CA . GLY A 1 91 ? 19.634 -5.022 -13.574 1.00 63.03 91 GLY A CA 1
ATOM 725 C C . GLY A 1 91 ? 18.768 -5.928 -14.457 1.00 63.03 91 GLY A C 1
ATOM 726 O O . GLY A 1 91 ? 19.270 -6.550 -15.394 1.00 63.03 91 GLY A O 1
ATOM 727 N N . ASP A 1 92 ? 17.462 -5.995 -14.174 1.00 61.84 92 ASP A N 1
ATOM 728 C CA . ASP A 1 92 ? 16.479 -6.853 -14.861 1.00 61.84 92 ASP A CA 1
ATOM 729 C C . ASP A 1 92 ? 16.119 -6.372 -16.288 1.00 61.84 92 ASP A C 1
ATOM 731 O O . ASP A 1 92 ? 14.988 -5.997 -16.591 1.00 61.84 92 ASP A O 1
ATOM 735 N N . GLY A 1 93 ? 17.108 -6.350 -17.187 1.00 53.97 93 GLY A N 1
ATOM 736 C CA . GLY A 1 93 ? 16.926 -6.442 -18.646 1.00 53.97 93 GLY A CA 1
ATOM 737 C C . GLY A 1 93 ? 16.325 -5.242 -19.391 1.00 53.97 93 GLY A C 1
ATOM 738 O O . GLY A 1 93 ? 16.358 -5.218 -20.619 1.00 53.97 93 GLY A O 1
ATOM 739 N N . GLY A 1 94 ? 15.831 -4.221 -18.697 1.00 58.25 94 GLY A N 1
ATOM 740 C CA . GLY A 1 94 ? 15.369 -2.968 -19.289 1.00 58.25 94 GLY A CA 1
ATOM 741 C C . GLY A 1 94 ? 15.769 -1.807 -18.396 1.00 58.25 94 GLY A C 1
ATOM 742 O O . GLY A 1 94 ? 15.440 -1.808 -17.207 1.00 58.25 94 GLY A O 1
ATOM 743 N N . GLY A 1 95 ? 16.507 -0.840 -18.946 1.00 62.62 95 GLY A N 1
ATOM 744 C CA . GLY A 1 95 ? 16.887 0.367 -18.211 1.00 62.62 95 GLY A CA 1
ATOM 745 C C . GLY A 1 95 ? 15.655 1.056 -17.599 1.00 62.62 95 GLY A C 1
ATOM 746 O O . GLY A 1 95 ? 14.573 0.995 -18.195 1.00 62.62 95 GLY A O 1
ATOM 747 N N . PRO A 1 96 ? 15.793 1.686 -16.419 1.00 65.44 96 PRO A N 1
ATOM 748 C CA . PRO A 1 96 ? 14.670 2.241 -15.661 1.00 65.44 96 PRO A CA 1
ATOM 749 C C . PRO A 1 96 ? 13.824 3.215 -16.493 1.00 65.44 96 PRO A C 1
ATOM 751 O O . PRO A 1 96 ? 12.599 3.112 -16.489 1.00 65.44 96 PRO A O 1
ATOM 754 N N . GLU A 1 97 ? 14.465 4.065 -17.298 1.00 69.19 97 GLU A N 1
ATOM 755 C CA . GLU A 1 97 ? 13.790 5.068 -18.133 1.00 69.19 97 GLU A CA 1
ATOM 756 C C . GLU A 1 97 ? 12.850 4.464 -19.186 1.00 69.19 97 GLU A C 1
ATOM 758 O O . GLU A 1 97 ? 11.747 4.966 -19.397 1.00 69.19 97 GLU A O 1
ATOM 763 N N . ILE A 1 98 ? 13.237 3.351 -19.821 1.00 72.25 98 ILE A N 1
ATOM 764 C CA . ILE A 1 98 ? 12.437 2.730 -20.889 1.00 72.25 98 ILE A CA 1
ATOM 765 C C . ILE A 1 98 ? 11.173 2.098 -20.305 1.00 72.25 98 ILE A C 1
ATOM 767 O O . ILE A 1 98 ? 10.099 2.181 -20.905 1.00 72.25 98 ILE A O 1
ATOM 771 N N . CYS A 1 99 ? 11.292 1.451 -19.142 1.00 71.38 99 CYS A N 1
ATOM 772 C CA . CYS A 1 99 ? 10.136 0.831 -18.508 1.00 71.38 99 CYS A CA 1
ATOM 773 C C . CYS A 1 99 ? 9.160 1.890 -17.970 1.00 71.38 99 CYS A C 1
ATOM 775 O O . CYS A 1 99 ? 7.956 1.704 -18.109 1.00 71.38 99 CYS A O 1
ATOM 777 N N . ILE A 1 100 ? 9.649 3.008 -17.423 1.00 79.00 100 ILE A N 1
ATOM 778 C CA . ILE A 1 100 ? 8.789 4.100 -16.936 1.00 79.00 100 ILE A CA 1
ATOM 779 C C . ILE A 1 100 ? 8.039 4.762 -18.099 1.00 79.00 100 ILE A C 1
ATOM 781 O O . ILE A 1 100 ? 6.818 4.890 -18.038 1.00 79.00 100 ILE A O 1
ATOM 785 N N . ALA A 1 101 ? 8.735 5.104 -19.189 1.00 78.69 101 ALA A N 1
ATOM 786 C CA . ALA A 1 101 ? 8.111 5.738 -20.352 1.00 78.69 101 ALA A CA 1
ATOM 787 C C . ALA A 1 101 ? 6.992 4.874 -20.962 1.00 78.69 101 ALA A C 1
ATOM 789 O O . ALA A 1 101 ? 5.899 5.361 -21.235 1.00 78.69 101 ALA A O 1
ATOM 790 N N . LYS A 1 102 ? 7.231 3.566 -21.109 1.00 79.38 102 LYS A N 1
ATOM 791 C CA . LYS A 1 102 ? 6.228 2.629 -21.634 1.00 79.38 102 LYS A CA 1
ATOM 792 C C . LYS A 1 102 ? 5.022 2.444 -20.707 1.00 79.38 102 LYS A C 1
ATOM 794 O O . LYS A 1 102 ? 3.924 2.221 -21.205 1.00 79.38 102 LYS A O 1
ATOM 799 N N . VAL A 1 103 ? 5.198 2.504 -19.383 1.00 82.25 103 VAL A N 1
ATOM 800 C CA . VAL A 1 103 ? 4.063 2.439 -18.442 1.00 82.25 103 VAL A CA 1
ATOM 801 C C . VAL A 1 103 ? 3.228 3.719 -18.513 1.00 82.25 103 VAL A C 1
ATOM 803 O O . VAL A 1 103 ? 2.008 3.623 -18.604 1.00 82.25 103 VAL A O 1
ATOM 806 N N . ALA A 1 104 ? 3.864 4.890 -18.602 1.00 80.50 104 ALA A N 1
ATOM 807 C CA . ALA A 1 104 ? 3.156 6.159 -18.776 1.00 80.50 104 ALA A CA 1
ATOM 808 C C . ALA A 1 104 ? 2.301 6.189 -20.061 1.00 80.50 104 ALA A C 1
ATOM 810 O O . ALA A 1 104 ? 1.174 6.684 -20.044 1.00 80.50 104 ALA A O 1
ATOM 811 N N . GLU A 1 105 ? 2.791 5.608 -21.165 1.00 78.06 105 GLU A N 1
ATOM 812 C CA . GLU A 1 105 ? 1.995 5.451 -22.393 1.00 78.06 105 GLU A CA 1
ATOM 813 C C . GLU A 1 105 ? 0.793 4.507 -22.213 1.00 78.06 105 GLU A C 1
ATOM 815 O O . GLU A 1 105 ? -0.289 4.776 -22.741 1.00 78.06 105 GLU A O 1
ATOM 820 N N . LEU A 1 106 ? 0.953 3.412 -21.461 1.00 75.25 106 LEU A N 1
ATOM 821 C CA . LEU A 1 106 ? -0.141 2.477 -21.177 1.00 75.25 106 LEU A CA 1
ATOM 822 C C . LEU A 1 106 ? -1.239 3.125 -20.333 1.00 75.25 106 LEU A C 1
ATOM 824 O O . LEU A 1 106 ? -2.420 2.937 -20.634 1.00 75.25 106 LEU A O 1
ATOM 828 N N . ASP A 1 107 ? -0.865 3.898 -19.314 1.00 75.69 107 ASP A N 1
ATOM 829 C CA . ASP A 1 107 ? -1.835 4.600 -18.477 1.00 75.69 107 ASP A CA 1
ATOM 830 C C . ASP A 1 107 ? -2.558 5.695 -19.279 1.00 75.69 107 ASP A C 1
ATOM 832 O O . ASP A 1 107 ? -3.784 5.762 -19.230 1.00 75.69 107 ASP A O 1
ATOM 836 N N . ALA A 1 108 ? -1.853 6.457 -20.127 1.00 73.75 108 ALA A N 1
ATOM 837 C CA . ALA A 1 108 ? -2.469 7.456 -21.008 1.00 73.75 108 ALA A CA 1
ATOM 838 C C . ALA A 1 108 ? -3.469 6.856 -22.018 1.00 73.75 108 ALA A C 1
ATOM 840 O O . ALA A 1 108 ? -4.470 7.489 -22.357 1.00 73.75 108 ALA A O 1
ATOM 841 N N . ASN A 1 109 ? -3.226 5.632 -22.495 1.00 64.62 109 ASN A N 1
ATOM 842 C CA . ASN A 1 109 ? -4.141 4.943 -23.404 1.00 64.62 109 ASN A CA 1
ATOM 843 C C . ASN A 1 109 ? -5.332 4.290 -22.674 1.00 64.62 109 ASN A C 1
ATOM 845 O O . ASN A 1 109 ? -6.384 4.084 -23.278 1.00 64.62 109 ASN A O 1
ATOM 849 N N . SER A 1 110 ? -5.199 3.989 -21.377 1.00 62.22 110 SER A N 1
ATOM 850 C CA . SER A 1 110 ? -6.287 3.436 -20.562 1.00 62.22 110 SER A CA 1
ATOM 851 C C . SER A 1 110 ? -7.338 4.487 -20.182 1.00 62.22 110 SER A C 1
ATOM 853 O O . SER A 1 110 ? -8.501 4.132 -19.996 1.00 62.22 110 SER A O 1
ATOM 855 N N . THR A 1 111 ? -6.975 5.772 -20.115 1.00 54.22 111 THR A N 1
ATOM 856 C CA . THR A 1 111 ? -7.887 6.879 -19.759 1.00 54.22 111 THR A CA 1
ATOM 857 C C . THR A 1 111 ? -8.806 7.327 -20.903 1.00 54.22 111 THR A C 1
ATOM 859 O O . THR A 1 111 ? -9.604 8.238 -20.722 1.00 54.22 111 THR A O 1
ATOM 862 N N . ARG A 1 112 ? -8.720 6.708 -22.091 1.00 47.44 112 ARG A N 1
ATOM 863 C CA . ARG A 1 112 ? -9.587 7.018 -23.246 1.00 47.44 112 ARG A CA 1
ATOM 864 C C . ARG A 1 112 ? -10.813 6.100 -23.364 1.00 47.44 112 ARG A C 1
ATOM 866 O O . ARG A 1 112 ? -11.644 6.308 -24.242 1.00 47.44 112 ARG A O 1
ATOM 873 N N . ALA A 1 113 ? -10.953 5.104 -22.492 1.00 41.28 113 ALA A N 1
ATOM 874 C CA . ALA A 1 113 ? -12.167 4.296 -22.407 1.00 41.28 113 ALA A CA 1
ATOM 875 C C . ALA A 1 113 ? -13.223 5.008 -21.542 1.00 41.28 113 ALA A C 1
ATOM 877 O O . ALA A 1 113 ? -13.510 4.600 -20.419 1.00 41.28 113 ALA A O 1
ATOM 878 N N . GLU A 1 114 ? -13.788 6.087 -22.081 1.00 41.91 114 GLU A N 1
ATOM 879 C CA . GLU A 1 114 ? -15.099 6.581 -21.659 1.00 41.91 114 GLU A CA 1
ATOM 880 C C . GLU A 1 114 ? -16.133 5.467 -21.925 1.00 41.91 114 GLU A C 1
ATOM 882 O O . GLU A 1 114 ? -16.146 4.907 -23.027 1.00 41.91 114 GLU A O 1
ATOM 887 N N . PRO A 1 115 ? -16.998 5.090 -20.967 1.00 41.47 115 PRO A N 1
ATOM 888 C CA . PRO A 1 115 ? -18.145 4.258 -21.281 1.00 41.47 115 PRO A CA 1
ATOM 889 C C . PRO A 1 115 ? -19.124 5.102 -22.100 1.00 41.47 115 PRO A C 1
ATOM 891 O O . PRO A 1 115 ? -19.827 5.953 -21.561 1.00 41.47 115 PRO A O 1
ATOM 894 N N . GLU A 1 116 ? -19.162 4.859 -23.407 1.00 41.72 116 GLU A N 1
ATOM 895 C CA . GLU A 1 116 ? -20.197 5.371 -24.299 1.00 41.72 116 GLU A CA 1
ATOM 896 C C . GLU A 1 116 ? -21.557 4.843 -23.817 1.00 41.72 116 GLU A C 1
ATOM 898 O O . GLU A 1 116 ? -21.963 3.712 -24.090 1.00 41.72 116 GLU A O 1
ATOM 903 N N . SER A 1 117 ? -22.247 5.647 -23.011 1.00 42.75 117 SER A N 1
ATOM 904 C CA . SER A 1 117 ? -23.666 5.493 -22.743 1.00 42.75 117 SER A CA 1
ATOM 905 C C . SER A 1 117 ? -24.426 6.087 -23.920 1.00 42.75 117 SER A C 1
ATOM 907 O O . SER A 1 117 ? -24.430 7.304 -24.039 1.00 42.75 117 SER A O 1
ATOM 909 N N . GLU A 1 118 ? -25.079 5.269 -24.750 1.00 39.41 118 GLU A N 1
ATOM 910 C CA . GLU A 1 118 ? -26.233 5.703 -25.552 1.00 39.41 118 GLU A CA 1
ATOM 911 C C . GLU A 1 118 ? -26.939 4.522 -26.242 1.00 39.41 118 GLU A C 1
ATOM 913 O O . GLU A 1 118 ? -26.440 3.949 -27.204 1.00 39.41 118 GLU A O 1
ATOM 918 N N . ALA A 1 119 ? -28.111 4.157 -25.708 1.00 36.69 119 ALA A N 1
ATOM 919 C CA . ALA A 1 119 ? -29.330 3.805 -26.451 1.00 36.69 119 ALA A CA 1
ATOM 920 C C . ALA A 1 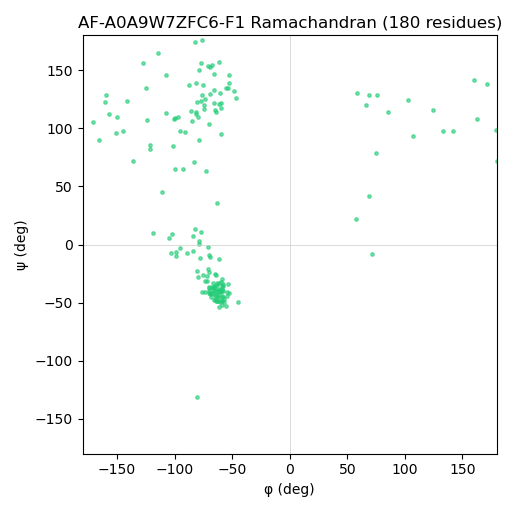119 ? -30.437 3.448 -25.438 1.00 36.69 119 ALA A C 1
ATOM 922 O O . ALA A 1 119 ? -30.783 2.283 -25.240 1.00 36.69 119 ALA A O 1
ATOM 923 N N . ALA A 1 120 ? -30.964 4.461 -24.744 1.00 42.06 120 ALA A N 1
ATOM 924 C CA . ALA A 1 120 ? -32.244 4.353 -24.052 1.00 42.06 120 ALA A CA 1
ATOM 925 C C . ALA A 1 120 ? -33.318 4.941 -24.973 1.00 42.06 120 ALA A C 1
ATOM 927 O O . ALA A 1 120 ? -33.336 6.141 -25.233 1.00 42.06 120 ALA A O 1
ATOM 928 N N . GLU A 1 121 ? -34.160 4.052 -25.492 1.00 38.03 121 GLU A N 1
ATOM 929 C CA . GLU A 1 121 ? -35.365 4.357 -26.259 1.00 38.03 121 GLU A CA 1
ATOM 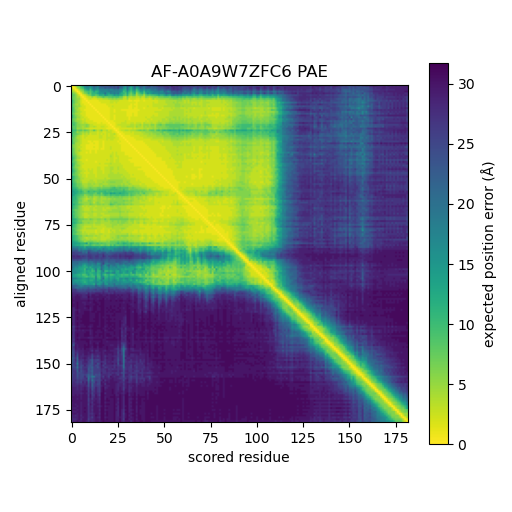930 C C . GLU A 1 121 ? -36.291 5.310 -25.489 1.00 38.03 121 GLU A C 1
ATOM 932 O O . GLU A 1 121 ? -36.565 5.145 -24.296 1.00 38.03 121 GLU A O 1
ATOM 937 N N . GLU A 1 122 ? -36.774 6.313 -26.213 1.00 39.78 122 GLU A N 1
ATOM 938 C CA . GLU A 1 122 ? -37.688 7.353 -25.767 1.00 39.78 122 GLU A CA 1
ATOM 939 C C . GLU A 1 122 ? -39.112 6.786 -25.634 1.00 39.78 122 GLU A C 1
ATOM 941 O O . GLU A 1 122 ? -39.707 6.429 -26.643 1.00 39.78 122 GLU A O 1
ATOM 946 N N . LEU A 1 123 ? -39.704 6.750 -24.431 1.00 38.75 123 LEU A N 1
ATOM 947 C CA . LEU A 1 123 ? -41.166 6.677 -24.266 1.00 38.75 123 LEU A CA 1
ATOM 948 C C . LEU A 1 123 ? -41.632 7.353 -22.958 1.00 38.75 123 LEU A C 1
ATOM 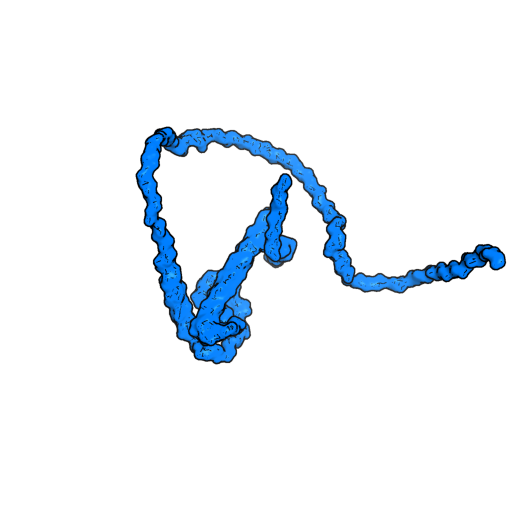950 O O . LEU A 1 123 ? -41.687 6.731 -21.905 1.00 38.75 123 LEU A O 1
ATOM 954 N N . GLY A 1 124 ? -42.044 8.620 -23.082 1.00 31.44 124 GLY A N 1
ATOM 955 C CA . GLY A 1 124 ? -43.320 9.141 -22.567 1.00 31.44 124 GLY A CA 1
ATOM 956 C C . GLY A 1 124 ? -43.527 9.420 -21.065 1.00 31.44 124 GLY A C 1
ATOM 957 O O . GLY A 1 124 ? -43.504 8.524 -20.232 1.00 31.44 124 GLY A O 1
ATOM 958 N N . GLY A 1 125 ? -43.994 10.642 -20.771 1.00 32.28 125 GLY A N 1
ATOM 959 C CA . GLY A 1 125 ? -45.050 10.861 -19.767 1.00 32.28 125 GLY A CA 1
ATOM 960 C C . GLY A 1 125 ? -44.710 11.827 -18.632 1.00 32.28 125 GLY A C 1
ATOM 961 O O . GLY A 1 125 ? -43.829 11.566 -17.826 1.00 32.28 125 GLY A O 1
ATOM 962 N N . GLY A 1 126 ? -45.433 12.948 -18.564 1.00 32.72 126 GLY A N 1
ATOM 963 C CA . GLY A 1 126 ? -45.199 14.046 -17.621 1.00 32.72 126 GLY A CA 1
ATOM 964 C C . GLY A 1 126 ? -45.646 13.815 -16.171 1.00 32.72 126 GLY A C 1
ATOM 965 O O . GLY A 1 126 ? -46.301 12.834 -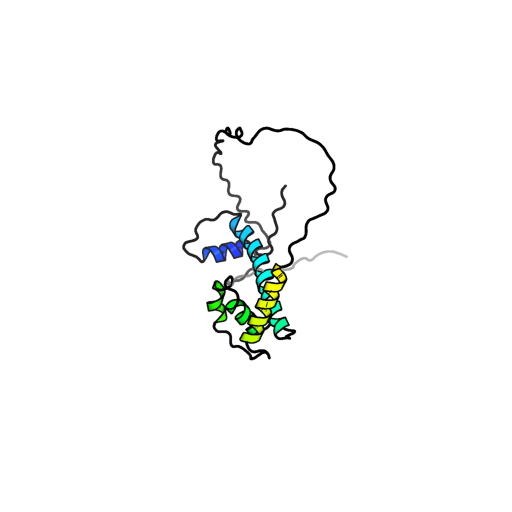15.837 1.00 32.72 126 GLY A O 1
ATOM 966 N N . GLY A 1 127 ? -45.345 14.794 -15.315 1.00 34.03 127 GLY A N 1
ATOM 967 C CA . GLY A 1 127 ? -45.886 14.879 -13.955 1.00 34.03 127 GLY A CA 1
ATOM 968 C C . GLY A 1 127 ? -45.079 15.820 -13.064 1.00 34.03 127 GLY A C 1
ATOM 969 O O . GLY A 1 127 ? -43.953 15.509 -12.699 1.00 34.03 127 GLY A O 1
ATOM 970 N N . GLY A 1 128 ? -45.643 16.985 -12.738 1.00 43.72 128 GLY A N 1
ATOM 971 C CA . GLY A 1 128 ? -44.992 18.028 -11.945 1.00 43.72 128 GLY A CA 1
ATOM 972 C C . GLY A 1 128 ? -44.762 17.677 -10.470 1.00 43.72 128 GLY A C 1
ATOM 973 O O . GLY A 1 128 ? -45.522 16.931 -9.859 1.00 43.72 128 GLY A O 1
ATOM 974 N N . GLY A 1 129 ? -43.734 18.294 -9.885 1.00 39.72 129 GLY A N 1
ATOM 975 C CA . GLY A 1 129 ? -43.447 18.289 -8.451 1.00 39.72 129 GLY A CA 1
ATOM 976 C C . GLY A 1 129 ? -42.545 19.473 -8.095 1.00 39.72 129 GLY A C 1
ATOM 977 O O . GLY A 1 129 ? -41.554 19.717 -8.774 1.00 39.72 129 GLY A O 1
ATOM 978 N N . ALA A 1 130 ? -42.954 20.252 -7.094 1.00 50.59 130 ALA A N 1
ATOM 979 C CA . ALA A 1 130 ? -42.438 21.575 -6.730 1.00 50.59 130 ALA A CA 1
ATOM 980 C C . ALA A 1 130 ? -40.939 21.614 -6.332 1.00 50.59 130 ALA A C 1
ATOM 982 O O . ALA A 1 130 ? -40.394 20.600 -5.893 1.00 50.59 130 ALA A O 1
ATOM 983 N N . PRO A 1 131 ? -40.268 22.784 -6.444 1.00 50.66 131 PRO A N 1
ATOM 984 C CA . PRO A 1 131 ? -38.848 22.922 -6.138 1.00 50.66 131 PRO A CA 1
ATOM 985 C C . PRO A 1 131 ? -38.516 22.742 -4.651 1.00 50.66 131 PRO A C 1
ATOM 987 O O . PRO A 1 131 ? -39.314 23.010 -3.754 1.00 50.66 131 PRO A O 1
ATOM 990 N N . LEU A 1 132 ? -37.267 22.329 -4.444 1.00 52.12 132 LEU A N 1
ATOM 991 C CA . LEU A 1 132 ? -36.560 21.929 -3.226 1.00 52.12 132 LEU A CA 1
ATOM 992 C C . LEU A 1 132 ? -36.401 23.038 -2.151 1.00 52.12 132 LEU A C 1
ATOM 994 O O . LEU A 1 132 ? -35.364 23.122 -1.503 1.00 52.12 132 LEU A O 1
ATOM 998 N N . SER A 1 133 ? -37.385 23.923 -1.971 1.00 54.84 133 SER A N 1
ATOM 999 C CA . SER A 1 133 ? -37.336 25.051 -1.024 1.00 54.84 133 SER A CA 1
ATOM 1000 C C . SER A 1 133 ? -38.182 24.857 0.243 1.00 54.84 133 SER A C 1
ATOM 1002 O O . SER A 1 133 ? -38.262 25.772 1.057 1.00 54.84 133 SER A O 1
ATOM 1004 N N . MET A 1 134 ? -38.789 23.678 0.448 1.00 48.78 134 MET A N 1
ATOM 1005 C CA . MET A 1 134 ? -39.686 23.407 1.590 1.00 48.78 134 MET A CA 1
ATOM 1006 C C . MET A 1 134 ? -39.242 22.286 2.550 1.00 48.78 134 MET A C 1
ATOM 1008 O O . MET A 1 134 ? -40.006 21.922 3.438 1.00 48.78 134 MET A O 1
ATOM 1012 N N . ILE A 1 135 ? -38.016 21.758 2.453 1.00 55.69 135 ILE A N 1
ATOM 1013 C CA . ILE A 1 135 ? -37.482 20.801 3.449 1.00 55.69 135 ILE A CA 1
ATOM 1014 C C . ILE A 1 135 ? -36.560 21.548 4.422 1.00 55.69 135 ILE A C 1
ATOM 1016 O O . ILE A 1 135 ? -35.350 21.353 4.456 1.00 55.69 135 ILE A O 1
ATOM 1020 N N . LEU A 1 136 ? -37.150 22.464 5.184 1.00 48.09 136 LEU A N 1
ATOM 1021 C CA . LEU A 1 136 ? -36.524 23.166 6.304 1.00 48.09 136 LEU A CA 1
ATOM 1022 C C . LEU A 1 136 ? -37.540 23.192 7.450 1.00 48.09 136 LEU A C 1
ATOM 1024 O O . LEU A 1 136 ? -38.144 24.222 7.707 1.00 48.09 136 LEU A O 1
ATOM 1028 N N . ASP A 1 137 ? -37.766 22.036 8.080 1.00 52.78 137 ASP A N 1
ATOM 1029 C CA . ASP A 1 137 ? -38.223 21.953 9.475 1.00 52.78 137 ASP A CA 1
ATOM 1030 C C . ASP A 1 137 ? -38.043 20.515 10.005 1.00 52.78 137 ASP A C 1
ATOM 1032 O O . ASP A 1 137 ? -38.906 19.652 9.855 1.00 52.78 137 ASP A O 1
ATOM 1036 N N . VAL A 1 138 ? -36.874 20.220 10.582 1.00 52.53 138 VAL A N 1
ATOM 1037 C CA . VAL A 1 138 ? -36.694 19.040 11.443 1.00 52.53 138 VAL A CA 1
ATOM 1038 C C . VAL A 1 138 ? -36.158 19.543 12.786 1.00 52.53 138 VAL A C 1
ATOM 1040 O O . VAL A 1 138 ? -35.000 19.960 12.849 1.00 52.53 138 VAL A O 1
ATOM 1043 N N . PRO A 1 139 ? -36.972 19.552 13.857 1.00 48.75 139 PRO A N 1
ATOM 1044 C CA . PRO A 1 139 ? -36.528 19.980 15.180 1.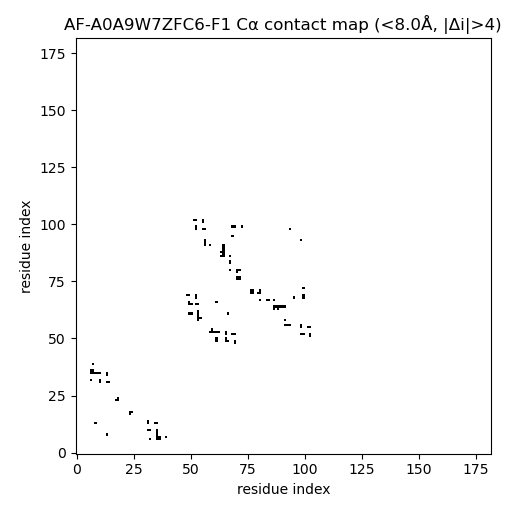00 48.75 139 PRO A CA 1
ATOM 1045 C C . PRO A 1 139 ? -35.569 18.959 15.828 1.00 48.75 139 PRO A C 1
ATOM 1047 O O . PRO A 1 139 ? -35.634 17.761 15.529 1.00 48.75 139 PRO A O 1
ATOM 1050 N N . PRO A 1 140 ? -34.674 19.407 16.731 1.00 44.03 140 PRO A N 1
ATOM 1051 C CA . PRO A 1 140 ? -33.596 18.584 17.268 1.00 44.03 140 PRO A CA 1
ATOM 1052 C C . PRO A 1 140 ? -34.126 17.558 18.276 1.00 44.03 140 PRO A C 1
ATOM 1054 O O . PRO A 1 140 ? -34.672 17.916 19.319 1.00 44.03 140 PRO A O 1
ATOM 1057 N N . GLN A 1 141 ? -33.927 16.270 17.990 1.00 43.00 141 GLN A N 1
ATOM 1058 C CA . GLN A 1 141 ? -34.148 15.204 18.964 1.00 43.00 141 GLN A CA 1
ATOM 1059 C C . GLN A 1 141 ? -32.888 15.016 19.812 1.00 43.00 141 GLN A C 1
ATOM 1061 O O . GLN A 1 141 ? -31.829 14.625 19.323 1.00 43.00 141 GLN A O 1
ATOM 1066 N N . VAL A 1 142 ? -33.037 15.313 21.100 1.00 40.12 142 VAL A N 1
ATOM 1067 C CA . VAL A 1 142 ? -32.112 14.989 22.187 1.00 40.12 142 VAL A CA 1
ATOM 1068 C C . VAL A 1 142 ? -31.943 13.471 22.254 1.00 40.12 142 VAL A C 1
ATOM 1070 O O . VAL A 1 142 ? -32.901 12.756 22.539 1.00 40.12 142 VAL A O 1
ATOM 1073 N N . THR A 1 143 ? -30.731 12.963 22.032 1.00 38.84 143 THR A N 1
ATOM 1074 C CA . THR A 1 143 ? -30.386 11.585 22.403 1.00 38.84 143 THR A CA 1
ATOM 1075 C C . THR A 1 143 ? -29.627 11.606 23.716 1.00 38.84 143 THR A C 1
ATOM 1077 O O . THR A 1 143 ? -28.481 12.048 23.791 1.00 38.84 143 THR A O 1
ATOM 1080 N N . THR A 1 144 ? -30.323 11.135 24.740 1.00 37.88 144 THR A N 1
ATOM 1081 C CA . THR A 1 144 ? -29.838 10.827 26.077 1.00 37.88 144 THR A CA 1
ATOM 1082 C C . THR A 1 144 ? -28.672 9.843 26.047 1.00 37.88 144 THR A C 1
ATOM 1084 O O . THR A 1 144 ? -28.708 8.816 25.370 1.00 37.88 144 THR A O 1
ATOM 1087 N N . GLU A 1 145 ? -27.663 10.170 26.841 1.00 41.12 145 GLU A N 1
ATOM 1088 C CA . GLU A 1 145 ? -26.641 9.281 27.376 1.00 41.12 145 GLU A CA 1
ATOM 1089 C C . GLU A 1 145 ? -27.227 7.999 28.000 1.00 41.12 145 GLU A C 1
ATOM 1091 O O . GLU A 1 145 ? -28.151 8.037 28.812 1.00 41.12 145 GLU A O 1
ATOM 1096 N N . SER A 1 146 ? -26.677 6.839 27.644 1.00 40.31 146 SER A N 1
ATOM 1097 C CA . SER A 1 146 ? -26.662 5.640 28.496 1.00 40.31 146 SER A CA 1
ATOM 1098 C C . SER A 1 146 ? -25.508 4.763 28.027 1.00 40.31 146 SER A C 1
ATOM 1100 O O . SER A 1 146 ? -25.501 4.281 26.894 1.00 40.31 146 SER A O 1
ATOM 1102 N N . GLY A 1 147 ? -24.490 4.621 28.870 1.00 39.03 147 GLY A N 1
ATOM 1103 C CA . GLY A 1 147 ? -23.453 3.620 28.674 1.00 39.03 147 GLY A CA 1
ATOM 1104 C C . GLY A 1 147 ? -23.952 2.239 29.075 1.00 39.03 147 GLY A C 1
ATOM 1105 O O . GLY A 1 147 ? -24.831 2.133 29.917 1.00 39.03 147 GLY A O 1
ATOM 1106 N N . GLU A 1 148 ? -23.333 1.208 28.507 1.00 39.19 148 GLU A N 1
ATOM 1107 C CA . GLU A 1 148 ? -23.074 -0.061 29.185 1.00 39.19 148 GLU A CA 1
ATOM 1108 C C . GLU A 1 148 ? -21.962 -0.801 28.430 1.00 39.19 148 GLU A C 1
ATOM 1110 O O . GLU A 1 148 ? -22.003 -1.015 27.217 1.00 39.19 148 GLU A O 1
ATOM 1115 N N . THR A 1 149 ? -20.903 -1.099 29.173 1.00 48.91 149 THR A N 1
ATOM 1116 C CA . THR A 1 149 ? -19.794 -1.975 28.815 1.00 48.91 149 THR A CA 1
ATOM 1117 C C . THR A 1 149 ? -20.265 -3.424 28.867 1.00 48.91 149 THR A C 1
ATOM 1119 O O . THR A 1 149 ? -20.697 -3.871 29.924 1.00 48.91 149 THR A O 1
ATOM 1122 N N . ASP A 1 150 ? -20.099 -4.175 27.783 1.00 43.59 150 ASP A N 1
ATOM 1123 C CA . ASP A 1 150 ? -20.013 -5.637 27.846 1.00 43.59 150 ASP A CA 1
ATOM 1124 C C . ASP A 1 150 ? -18.662 -6.028 27.237 1.00 43.59 150 ASP A C 1
ATOM 1126 O O . ASP A 1 150 ? -18.504 -6.261 26.034 1.00 43.59 150 ASP A O 1
ATOM 1130 N N . GLU A 1 151 ? -17.632 -5.937 28.081 1.00 47.00 151 GLU A N 1
ATOM 1131 C CA . GLU A 1 151 ? -16.420 -6.715 27.885 1.00 47.00 151 GLU A CA 1
ATOM 1132 C C . GLU A 1 151 ? -16.843 -8.173 28.024 1.00 47.00 151 GLU A C 1
ATOM 1134 O O . GLU A 1 151 ? -17.260 -8.586 29.100 1.00 47.00 151 GLU A O 1
ATOM 1139 N N . ASN A 1 152 ? -16.759 -8.936 26.938 1.00 46.22 152 ASN A N 1
ATOM 1140 C CA . ASN A 1 152 ? -17.004 -10.368 26.965 1.00 46.22 152 ASN A CA 1
ATOM 1141 C C . ASN A 1 152 ? -15.644 -11.076 27.122 1.00 46.22 152 ASN A C 1
ATOM 1143 O O . ASN A 1 152 ? -14.912 -11.193 26.134 1.00 46.22 152 ASN A O 1
ATOM 1147 N N . PRO A 1 153 ? -15.238 -11.475 28.343 1.00 52.75 153 PRO A N 1
ATOM 1148 C CA . PRO A 1 153 ? -13.933 -12.081 28.600 1.00 52.75 153 PRO A CA 1
ATOM 1149 C C . PRO A 1 153 ? -13.843 -13.568 28.211 1.00 52.75 153 PRO A C 1
ATOM 1151 O O . PRO A 1 153 ? -12.786 -14.167 28.401 1.00 52.75 153 PRO A O 1
ATOM 1154 N N . ASP A 1 154 ? -14.893 -14.164 27.638 1.00 46.97 154 ASP A N 1
ATOM 1155 C CA . ASP A 1 154 ? -14.981 -15.605 27.366 1.00 46.97 154 ASP A CA 1
ATOM 1156 C C . ASP A 1 154 ? -14.928 -15.952 25.863 1.00 46.97 154 ASP A C 1
ATOM 1158 O O . ASP A 1 154 ? -15.696 -16.785 25.380 1.00 46.97 154 ASP A O 1
ATOM 1162 N N . ASP A 1 155 ? -14.005 -15.353 25.098 1.00 49.44 155 ASP A N 1
ATOM 1163 C CA . ASP A 1 155 ? -13.644 -15.880 23.770 1.00 49.44 155 ASP A CA 1
ATOM 1164 C C . ASP A 1 155 ? -12.567 -16.985 23.916 1.00 49.44 155 ASP A C 1
ATOM 1166 O O . ASP A 1 155 ? -11.396 -16.690 24.196 1.00 49.44 155 ASP A O 1
ATOM 1170 N N . PRO A 1 156 ? -12.913 -18.278 23.733 1.00 49.22 156 PRO A N 1
ATOM 1171 C CA . PRO A 1 156 ? -11.986 -19.393 23.921 1.00 49.22 156 PRO A CA 1
ATOM 1172 C C . PRO A 1 156 ? -10.904 -19.481 22.831 1.00 49.22 156 PRO A C 1
ATOM 1174 O O . PRO A 1 156 ? -10.029 -20.344 22.922 1.00 49.22 156 PRO A O 1
ATOM 1177 N N . ALA A 1 157 ? -10.918 -18.611 21.813 1.00 48.44 157 ALA A N 1
ATOM 1178 C CA . ALA A 1 157 ? -9.919 -18.611 20.747 1.00 48.44 157 ALA A CA 1
ATOM 1179 C C . ALA A 1 157 ? -8.621 -17.850 21.090 1.00 48.44 157 ALA A C 1
ATOM 1181 O O . ALA A 1 157 ? -7.680 -17.893 20.297 1.00 48.44 157 ALA A O 1
ATOM 1182 N N . TYR A 1 158 ? -8.527 -17.171 22.244 1.00 48.38 158 TYR A N 1
ATOM 1183 C CA . TYR A 1 158 ? -7.383 -16.289 22.534 1.00 48.38 158 TYR A CA 1
ATOM 1184 C C . TYR A 1 158 ? -6.272 -16.885 23.423 1.00 48.38 158 TYR A C 1
ATOM 1186 O O . TYR A 1 158 ? -5.190 -16.306 23.516 1.00 48.38 158 TYR A O 1
ATOM 1194 N N . ASN A 1 159 ? -6.446 -18.050 24.057 1.00 48.16 159 ASN A N 1
ATOM 1195 C CA . ASN A 1 159 ? -5.422 -18.553 24.986 1.00 48.16 159 ASN A CA 1
ATOM 1196 C C . ASN A 1 159 ? -4.392 -19.497 24.341 1.00 48.16 159 ASN A C 1
ATOM 1198 O O . ASN A 1 159 ? -4.265 -20.665 24.717 1.00 48.16 159 ASN A O 1
ATOM 1202 N N . THR A 1 160 ? -3.591 -18.981 23.407 1.00 46.62 160 THR A N 1
ATOM 1203 C CA . THR A 1 160 ? -2.286 -19.588 23.092 1.00 46.62 160 THR A CA 1
ATOM 1204 C C . THR A 1 160 ? -1.277 -19.177 24.158 1.00 46.62 160 THR A C 1
ATOM 1206 O O . THR A 1 160 ? -0.610 -18.150 24.078 1.00 46.62 160 THR A O 1
ATOM 1209 N N . ARG A 1 161 ? -1.214 -20.017 25.193 1.00 38.53 161 ARG A N 1
ATOM 1210 C CA . ARG A 1 161 ? -0.232 -20.007 26.278 1.00 38.53 161 ARG A CA 1
ATOM 1211 C C . ARG A 1 161 ? 1.205 -19.862 25.767 1.00 38.53 161 ARG A C 1
ATOM 1213 O O . ARG A 1 161 ? 1.697 -20.727 25.048 1.00 38.53 161 ARG A O 1
ATOM 1220 N N . GLY A 1 162 ? 1.914 -18.870 26.296 1.00 35.69 162 GLY A N 1
ATOM 1221 C CA . GLY A 1 162 ? 3.372 -18.810 26.300 1.00 35.69 162 GLY A CA 1
ATOM 1222 C C . GLY A 1 162 ? 3.864 -18.045 27.527 1.00 35.69 162 GLY A C 1
ATOM 1223 O O . GLY A 1 162 ? 3.644 -16.844 27.589 1.00 35.69 162 GLY A O 1
ATOM 1224 N N . ALA A 1 163 ? 4.477 -18.769 28.481 1.00 36.94 163 ALA A N 1
ATOM 1225 C CA . ALA A 1 163 ? 5.504 -18.342 29.459 1.00 36.94 163 ALA A CA 1
ATOM 1226 C C . ALA A 1 163 ? 5.349 -18.976 30.872 1.00 36.94 163 ALA A C 1
ATOM 1228 O O . ALA A 1 163 ? 4.604 -18.510 31.724 1.00 36.94 163 ALA A O 1
ATOM 1229 N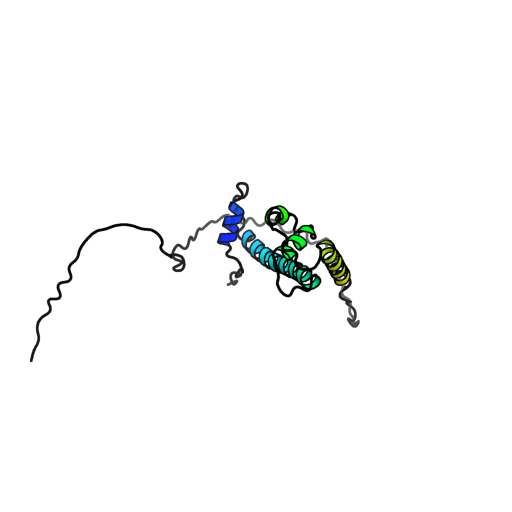 N . THR A 1 164 ? 6.129 -20.044 31.087 1.00 40.41 164 THR A N 1
ATOM 1230 C CA . THR A 1 164 ? 7.088 -20.282 32.198 1.00 40.41 164 THR A CA 1
ATOM 1231 C C . THR A 1 164 ? 6.719 -20.290 33.707 1.00 40.41 164 THR A C 1
ATOM 1233 O O . THR A 1 164 ? 6.300 -19.308 34.302 1.00 40.41 164 THR A O 1
ATOM 1236 N N . THR A 1 165 ? 7.200 -21.379 34.343 1.00 44.06 165 THR A N 1
ATOM 1237 C CA . THR A 1 165 ? 7.653 -21.596 35.746 1.00 44.06 165 THR A CA 1
ATOM 1238 C C . THR A 1 165 ? 6.639 -21.957 36.852 1.00 44.06 165 THR A C 1
ATOM 1240 O O . THR A 1 165 ? 5.848 -21.134 37.290 1.00 44.06 165 THR A O 1
ATOM 1243 N N . ARG A 1 166 ? 6.745 -23.184 37.403 1.00 38.66 166 ARG A N 1
ATOM 1244 C CA . ARG A 1 166 ? 7.252 -23.494 38.768 1.00 38.66 166 ARG A CA 1
ATOM 1245 C C . ARG A 1 166 ? 7.036 -24.972 39.150 1.00 38.66 166 ARG A C 1
ATOM 1247 O O . ARG A 1 166 ? 5.983 -25.558 38.934 1.00 38.66 166 ARG A O 1
ATOM 1254 N N . SER A 1 167 ? 8.071 -25.531 39.772 1.00 39.72 167 SER A N 1
ATOM 1255 C CA . SER A 1 167 ? 8.091 -26.760 40.579 1.00 39.72 167 SER A CA 1
ATOM 1256 C C . SER A 1 167 ? 7.027 -26.752 41.691 1.00 39.72 167 SER A C 1
ATOM 1258 O O . SER A 1 167 ? 6.877 -25.714 42.331 1.00 39.72 167 SER A O 1
ATOM 1260 N N . ARG A 1 168 ? 6.339 -27.887 41.945 1.00 38.34 168 ARG A N 1
ATOM 1261 C CA . ARG A 1 168 ? 6.383 -28.702 43.197 1.00 38.34 168 ARG A CA 1
ATOM 1262 C C . ARG A 1 168 ? 5.161 -29.631 43.374 1.00 38.34 168 ARG A C 1
ATOM 1264 O O . ARG A 1 168 ? 4.024 -29.200 43.244 1.00 38.34 168 ARG A O 1
ATOM 1271 N N . SER A 1 169 ? 5.443 -30.838 43.888 1.00 39.16 169 SER A N 1
ATOM 1272 C CA . SER A 1 169 ? 4.548 -31.807 44.572 1.00 39.16 169 SER A CA 1
ATOM 1273 C C . SER A 1 169 ? 3.482 -32.496 43.696 1.00 39.16 169 SER A C 1
ATOM 1275 O O . SER A 1 169 ? 2.770 -31.855 42.946 1.00 39.16 169 SER A O 1
ATOM 1277 N N . GLY A 1 170 ? 3.316 -33.819 43.669 1.00 43.78 170 GLY A N 1
ATOM 1278 C CA . GLY A 1 170 ? 3.439 -34.802 44.744 1.00 43.78 170 GLY A CA 1
ATOM 1279 C C . GLY A 1 170 ? 2.034 -35.276 45.134 1.00 43.78 170 GLY A C 1
ATOM 1280 O O . GLY A 1 170 ? 1.393 -34.608 45.933 1.00 43.78 170 GLY A O 1
ATOM 1281 N N . ARG A 1 171 ? 1.556 -36.379 44.530 1.00 44.56 171 ARG A N 1
ATOM 1282 C CA . ARG A 1 171 ? 0.382 -37.225 44.888 1.00 44.56 171 ARG A CA 1
ATOM 1283 C C . ARG A 1 171 ? 0.311 -38.341 43.825 1.00 44.56 171 ARG A C 1
ATOM 1285 O O . ARG A 1 171 ? -0.061 -38.090 42.689 1.00 44.56 171 ARG A O 1
ATOM 1292 N N . GLY A 1 172 ? 0.810 -39.553 44.055 1.00 44.94 172 GLY A N 1
ATOM 1293 C CA . GLY A 1 172 ? 0.269 -40.493 45.034 1.00 44.94 172 GLY A CA 1
ATOM 1294 C C . GLY A 1 172 ? -1.030 -41.113 44.503 1.00 44.94 172 GLY A C 1
ATOM 1295 O O . GLY A 1 172 ? -2.108 -40.676 44.887 1.00 44.94 172 GLY A O 1
ATOM 1296 N N . ARG A 1 173 ? -0.948 -42.104 43.603 1.00 45.41 173 ARG A N 1
ATOM 1297 C CA . ARG A 1 173 ? -2.099 -42.935 43.198 1.00 45.41 173 ARG A CA 1
ATOM 1298 C C . ARG A 1 173 ? -1.801 -44.402 43.489 1.00 45.41 173 ARG A C 1
ATOM 1300 O O . ARG A 1 173 ? -1.355 -45.143 42.621 1.00 45.41 173 ARG A O 1
ATOM 1307 N N . GLY A 1 174 ? -2.073 -44.802 44.729 1.00 45.44 174 GLY A N 1
ATOM 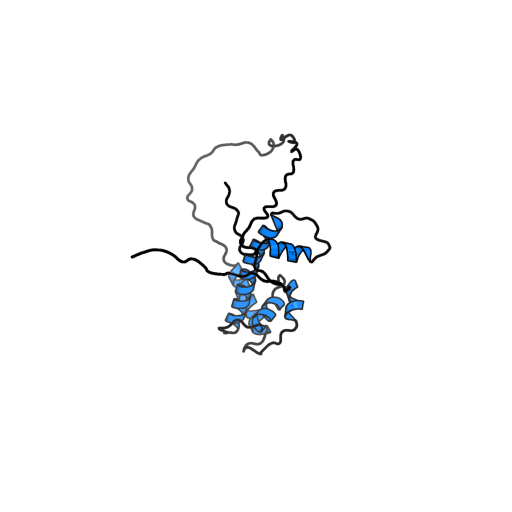1308 C CA . GLY A 1 174 ? -2.257 -46.203 45.082 1.00 45.44 174 GLY A CA 1
ATOM 1309 C C . GLY A 1 174 ? -3.514 -46.743 44.399 1.00 45.44 174 GLY A C 1
ATOM 1310 O O . GLY A 1 174 ? -4.607 -46.209 44.581 1.00 45.44 174 GLY A O 1
ATOM 1311 N N . ARG A 1 175 ? -3.361 -47.797 43.595 1.00 47.88 175 ARG A N 1
ATOM 1312 C CA . ARG A 1 175 ? -4.475 -48.613 43.103 1.00 47.88 175 ARG A CA 1
ATOM 1313 C C . ARG A 1 175 ? -4.536 -49.887 43.934 1.00 47.88 175 ARG A C 1
ATOM 1315 O O . ARG A 1 175 ? -3.991 -50.913 43.555 1.00 47.88 175 ARG A O 1
ATOM 1322 N N . GLY A 1 176 ? -5.203 -49.790 45.078 1.00 48.19 176 GLY A N 1
ATOM 1323 C CA . GLY A 1 176 ? -5.748 -50.936 45.790 1.00 48.19 176 GLY A CA 1
ATOM 1324 C C . GLY A 1 176 ? -7.240 -51.035 45.495 1.00 48.19 176 GLY A C 1
ATOM 1325 O O . GLY A 1 176 ? -8.012 -50.216 45.984 1.00 48.19 176 GLY A O 1
ATOM 1326 N N . ARG A 1 177 ? -7.646 -52.027 44.700 1.00 52.38 177 ARG A N 1
ATOM 1327 C CA . ARG A 1 177 ? -8.997 -52.604 44.731 1.00 52.38 177 ARG A CA 1
ATOM 1328 C C . ARG A 1 177 ? -8.875 -54.091 44.434 1.00 52.38 177 ARG A C 1
ATOM 1330 O O . ARG A 1 177 ? -8.745 -54.494 43.286 1.00 52.38 177 ARG A O 1
ATOM 1337 N N . GLY A 1 178 ? -8.864 -54.878 45.503 1.00 49.22 178 GLY A N 1
ATOM 1338 C CA . GLY A 1 178 ? -9.178 -56.293 45.424 1.00 49.22 178 GLY A CA 1
ATOM 1339 C C . GLY A 1 178 ? -10.688 -56.541 45.429 1.00 49.22 178 GLY A C 1
ATOM 1340 O O . GLY A 1 178 ? -11.472 -55.638 45.728 1.00 49.22 178 GLY A O 1
ATOM 1341 N N . ARG A 1 179 ? -10.997 -57.830 45.238 1.00 51.00 179 ARG A N 1
ATOM 1342 C CA . ARG A 1 179 ? -12.207 -58.600 45.594 1.00 51.00 179 ARG A CA 1
ATOM 1343 C C . ARG A 1 179 ? -13.207 -58.923 44.476 1.00 51.00 179 ARG A C 1
ATOM 1345 O O . ARG A 1 179 ? -13.829 -58.038 43.906 1.00 51.00 179 ARG A O 1
ATOM 1352 N N . GLY A 1 180 ? -13.452 -60.235 44.358 1.00 43.22 180 GLY A N 1
ATOM 1353 C CA . GLY A 1 180 ? -14.668 -60.875 43.834 1.00 43.22 180 GLY A CA 1
ATOM 1354 C C . GLY A 1 180 ? -14.336 -61.988 42.839 1.00 43.22 180 GLY A C 1
ATOM 1355 O O . GLY A 1 180 ? -13.907 -61.657 41.748 1.00 43.22 180 GLY A O 1
ATOM 1356 N N . ARG A 1 181 ? -14.318 -63.266 43.267 1.00 51.97 181 ARG A N 1
ATOM 1357 C CA . ARG A 1 181 ? -15.373 -64.293 43.025 1.00 51.97 181 ARG A CA 1
ATOM 1358 C C . ARG A 1 181 ? -15.474 -64.650 41.531 1.00 51.97 181 ARG A C 1
ATOM 1360 O O . ARG A 1 181 ? -15.748 -63.761 40.745 1.00 51.97 181 ARG A O 1
ATOM 1367 N N . THR A 1 182 ? -15.272 -65.877 41.065 1.00 55.50 182 THR A N 1
ATOM 1368 C CA . THR A 1 182 ? -15.498 -67.240 41.591 1.00 55.50 182 THR A CA 1
ATOM 1369 C C . THR A 1 182 ? -14.476 -68.202 41.010 1.00 55.50 182 THR A C 1
ATOM 1371 O O . THR A 1 182 ? -14.060 -67.938 39.861 1.00 55.50 182 THR A O 1
#

Nearest PDB structures (foldseek):
  4g92-assembly1_C  TM=8.823E-01  e=6.789E-04  Aspergillus nidulans FGSC A4
  6y36-assembly1_C  TM=9.361E-01  e=1.390E-03  Aspergillus fumigatus Af293
  3utb-assembly1_C  TM=6.469E-01  e=3.546E-03  Xenopus laevis
  9gd3-assembly1_C  TM=6.508E-01  e=7.670E-03  Xenopus laevis
  8xjv-assembly1_ap  TM=6.021E-01  e=1.753E-02  Xenopus laevis

Radius of gyration: 31.31 Å; Cα contacts (8 Å, |Δi|>4): 73; chains: 1; bounding box: 66×92×72 Å

Sequence (182 aa):
MRKKDKTKFPVARIKKIMQMDEEVGKMAQATPVLISKSLELFMQSIIDDVCKHARVCNSRKVTTTHLKRCIESTECYDFLRDTVESLVDDGDGGGPEICIAKVAELDANSTRAEPESEAAEELGGGGGGAPLSMILDVPPQVTTESGETDENPDDPAYNTRGATTRSRSGRGRGRGRGRGRT

Mean predicted aligned error: 18.84 Å

Foldseek 3Di:
DDDDDDFPDDLVVQVVVQVVDVVDDDDDSCVSRVVSVVVVVVVVVLVVQLVLLCVQLVHPDRDLLSSQLSLVLDPVNVVCNVVSVPDDRPPSRDDSVSSSVVSVVVVVVVVPPDPPDDDDDDDDDDDDDDDPPPPPDDDDDDDDDDDDDDPPPPPPPPPPDDDDDDDDDDDDDDDDDDDDDD

Secondary structure (DSSP, 8-state):
-PPPP--SS-HHHHHHHHTTSTT--S--THHHHHHHHHHHHHHHHHHHHHHHHHHHTT-SS--HHHHHHHHHH-GGGGGGHHHHTT------SS-HHHHHHHHHHHHHHHTT-------------------S-----------------------TT-------------------------

pLDDT: mean 70.19, std 23.05, range [31.44, 97.56]